Protein AF-A0A8T5LE61-F1 (afdb_monomer)

Solvent-accessible surface area (backbone atoms only — not comparable to full-atom values): 17222 Å² total; per-residue (Å²): 86,61,56,54,70,68,58,51,50,53,48,42,60,58,42,50,77,80,43,54,68,69,57,36,54,52,26,52,59,39,49,72,72,38,57,62,58,81,49,82,88,78,50,53,71,64,58,55,48,51,55,50,50,50,53,45,69,74,64,70,40,72,63,42,55,53,26,52,56,50,48,56,50,44,54,60,80,64,43,73,85,66,56,80,88,50,48,64,64,52,51,52,48,49,51,52,52,66,66,55,72,52,71,81,54,87,58,82,76,72,81,67,64,50,58,69,57,50,61,76,40,49,59,55,44,66,54,54,51,52,52,38,65,76,38,57,70,73,53,32,51,52,52,45,47,29,20,59,38,22,40,54,48,67,44,53,41,75,26,38,40,65,37,50,35,69,81,42,70,97,47,6,28,47,46,40,52,21,89,68,36,93,76,55,53,64,45,65,33,48,46,80,49,65,61,47,39,54,50,50,54,49,48,39,58,80,68,65,61,48,55,88,33,58,69,40,95,57,55,69,67,61,51,46,47,43,28,54,73,58,45,13,72,75,73,74,46,90,47,52,71,58,26,39,17,53,28,34,50,27,41,40,32,86,82,39,60,64,70,60,47,17,56,52,50,60,48,94,47,63,71,73,41,46,39,35,38,52,45,25,63,76,66,68,56,69,28,55,70,54,50,33,64,78,65,73,52,63,61,44,64,65,69,69,49,92,125

Radius of gyration: 23.28 Å; Cα contacts (8 Å, |Δi|>4): 369; chains: 1; bounding box: 55×44×63 Å

Structure (mmCIF, N/CA/C/O backbone):
data_AF-A0A8T5LE61-F1
#
_entry.id   AF-A0A8T5LE61-F1
#
loop_
_atom_site.group_PDB
_atom_site.id
_atom_site.type_symbol
_atom_site.label_atom_id
_atom_site.label_alt_id
_atom_site.label_comp_id
_atom_site.label_asym_id
_atom_site.label_entity_id
_atom_site.label_seq_id
_atom_site.pdbx_PDB_ins_code
_atom_site.Cartn_x
_atom_site.Cartn_y
_atom_site.Cartn_z
_atom_site.occupancy
_atom_site.B_iso_or_equiv
_atom_site.auth_seq_id
_atom_site.auth_comp_id
_atom_site.auth_asym_id
_atom_site.auth_atom_id
_atom_site.pdbx_PDB_model_num
ATOM 1 N N . MET A 1 1 ? 6.682 -10.534 -36.796 1.00 75.31 1 MET A N 1
ATOM 2 C CA . MET A 1 1 ? 6.705 -11.935 -36.318 1.00 75.31 1 MET A CA 1
ATOM 3 C C . MET A 1 1 ? 6.752 -11.901 -34.805 1.00 75.31 1 MET A C 1
ATOM 5 O O . MET A 1 1 ? 7.671 -11.277 -34.274 1.00 75.31 1 MET A O 1
ATOM 9 N N . PRO A 1 2 ? 5.820 -12.575 -34.118 1.00 84.25 2 PRO A N 1
ATOM 10 C CA . PRO A 1 2 ? 5.772 -12.583 -32.665 1.00 84.25 2 PRO A CA 1
ATOM 11 C C . PRO A 1 2 ? 6.981 -13.314 -32.077 1.00 84.25 2 PRO A C 1
ATOM 13 O O . PRO A 1 2 ? 7.534 -14.230 -32.688 1.00 84.25 2 PRO A O 1
ATOM 16 N N . ILE A 1 3 ? 7.358 -12.941 -30.854 1.00 86.69 3 ILE A N 1
ATOM 17 C CA . ILE A 1 3 ? 8.470 -13.579 -30.142 1.00 86.69 3 ILE A CA 1
ATOM 18 C C . ILE A 1 3 ? 8.179 -15.083 -29.936 1.00 86.69 3 ILE A C 1
ATOM 20 O O . ILE A 1 3 ? 7.131 -15.426 -29.371 1.00 86.69 3 ILE A O 1
ATOM 24 N N . PRO A 1 4 ? 9.106 -15.993 -30.300 1.00 90.06 4 PRO A N 1
ATOM 25 C CA . PRO A 1 4 ? 8.937 -17.428 -30.088 1.00 90.06 4 PRO A CA 1
ATOM 26 C C . PRO A 1 4 ? 8.672 -17.793 -28.619 1.00 90.06 4 PRO A C 1
ATOM 28 O O . PRO A 1 4 ? 9.297 -17.259 -27.697 1.00 90.06 4 PRO A O 1
ATOM 31 N N . LYS A 1 5 ? 7.776 -18.763 -28.382 1.00 90.62 5 LYS A N 1
ATOM 32 C CA . LYS A 1 5 ? 7.397 -19.207 -27.022 1.00 90.62 5 LYS A CA 1
ATOM 33 C C . LYS A 1 5 ? 8.600 -19.649 -26.183 1.00 90.62 5 LYS A C 1
ATOM 35 O O . LYS A 1 5 ? 8.666 -19.332 -24.999 1.00 90.62 5 LYS A O 1
ATOM 40 N N . GLU A 1 6 ? 9.549 -20.347 -26.794 1.00 90.56 6 GLU A N 1
ATOM 41 C CA . GLU A 1 6 ? 10.766 -20.837 -26.135 1.00 90.56 6 GLU A CA 1
ATOM 42 C C . GLU A 1 6 ? 11.642 -19.687 -25.631 1.00 90.56 6 GLU A C 1
ATOM 44 O O . GLU A 1 6 ? 12.112 -19.704 -24.493 1.00 90.56 6 GLU A O 1
ATOM 49 N N . ARG A 1 7 ? 11.780 -18.634 -26.443 1.00 88.75 7 ARG A N 1
ATOM 50 C CA . ARG A 1 7 ? 12.531 -17.425 -26.101 1.00 88.75 7 ARG A CA 1
ATOM 51 C C . ARG A 1 7 ? 11.847 -16.634 -24.985 1.00 88.75 7 ARG A C 1
ATOM 53 O O . ARG A 1 7 ? 12.523 -16.148 -24.078 1.00 88.75 7 ARG A O 1
ATOM 60 N N . LEU A 1 8 ? 10.512 -16.570 -24.985 1.00 91.75 8 LEU A N 1
ATOM 61 C CA . LEU A 1 8 ? 9.750 -16.009 -23.864 1.00 91.75 8 LEU A CA 1
ATOM 62 C C . LEU A 1 8 ? 9.961 -16.810 -22.569 1.00 91.75 8 LEU A C 1
ATOM 64 O O . LEU A 1 8 ? 10.121 -16.207 -21.508 1.00 91.75 8 LEU A O 1
ATOM 68 N N . GLU A 1 9 ? 10.008 -18.142 -22.622 1.00 92.69 9 GLU A N 1
ATOM 69 C CA . GLU A 1 9 ? 10.262 -18.955 -21.424 1.00 92.69 9 GLU A CA 1
ATOM 70 C C . GLU A 1 9 ? 11.709 -18.813 -20.925 1.00 92.69 9 GLU A C 1
ATOM 72 O O . GLU A 1 9 ? 11.946 -18.700 -19.719 1.00 92.69 9 GLU A O 1
ATOM 77 N N . ALA A 1 10 ? 12.685 -18.730 -21.831 1.00 91.25 10 ALA A N 1
ATOM 78 C CA . ALA A 1 10 ? 14.069 -18.420 -21.479 1.00 91.25 10 ALA A CA 1
ATOM 79 C C . ALA A 1 10 ? 14.183 -17.036 -20.813 1.00 91.25 10 ALA A C 1
ATOM 81 O O . ALA A 1 10 ? 14.802 -16.904 -19.751 1.00 91.25 10 ALA A O 1
ATOM 82 N N . PHE A 1 11 ? 13.500 -16.023 -21.359 1.00 91.75 11 PHE A N 1
ATOM 83 C CA . PHE A 1 11 ? 13.413 -14.699 -20.743 1.00 91.75 11 PHE A CA 1
ATOM 84 C C . PHE A 1 11 ? 12.754 -14.753 -19.364 1.00 91.75 11 PHE A C 1
ATOM 86 O O . PHE A 1 11 ? 13.250 -14.131 -18.421 1.00 91.75 11 PHE A O 1
ATOM 93 N N . ARG A 1 12 ? 11.675 -15.533 -19.210 1.00 93.81 12 ARG A N 1
ATOM 94 C CA . ARG A 1 12 ? 11.007 -15.745 -17.921 1.00 93.81 12 ARG A CA 1
ATOM 95 C C . ARG A 1 12 ? 11.979 -16.317 -16.886 1.00 93.81 12 ARG A C 1
ATOM 97 O O . ARG A 1 12 ? 12.086 -15.773 -15.788 1.00 93.81 12 ARG A O 1
ATOM 104 N N . LYS A 1 13 ? 12.742 -17.357 -17.227 1.00 92.75 13 LYS A N 1
ATOM 105 C CA . LYS A 1 13 ? 13.764 -17.924 -16.328 1.00 92.75 13 LYS A CA 1
ATOM 106 C C . LYS A 1 13 ? 14.844 -16.901 -15.970 1.00 92.75 13 LYS A C 1
ATOM 108 O O . LYS A 1 13 ? 15.232 -16.802 -14.807 1.00 92.75 13 LYS A O 1
ATOM 113 N N . TRP A 1 14 ? 15.300 -16.106 -16.937 1.00 93.00 14 TRP A N 1
ATOM 114 C CA . TRP A 1 14 ? 16.307 -15.067 -16.707 1.00 93.00 14 TRP A CA 1
ATOM 115 C C . TRP A 1 14 ? 15.804 -13.940 -15.792 1.00 93.00 14 TRP A C 1
ATOM 117 O O . TRP A 1 14 ? 16.496 -13.545 -14.851 1.00 93.00 14 TRP A O 1
ATOM 127 N N . ILE A 1 15 ? 14.583 -13.439 -16.005 1.00 91.56 15 ILE A N 1
ATOM 128 C CA . ILE A 1 15 ? 14.046 -12.332 -15.204 1.00 91.56 15 ILE A CA 1
ATOM 129 C C . ILE A 1 15 ? 13.761 -12.769 -13.760 1.00 91.56 15 ILE A C 1
ATOM 131 O O . ILE A 1 15 ? 13.937 -11.967 -12.841 1.00 91.56 15 ILE A O 1
ATOM 135 N N . LEU A 1 16 ? 13.401 -14.040 -13.541 1.00 90.75 16 LEU A N 1
ATOM 136 C CA . LEU A 1 16 ? 13.177 -14.614 -12.209 1.00 90.75 16 LEU A CA 1
ATOM 137 C C . LEU A 1 16 ? 14.435 -14.645 -11.334 1.00 90.75 16 LEU A C 1
ATOM 139 O O . LEU A 1 16 ? 14.316 -14.620 -10.111 1.00 90.75 16 LEU A O 1
ATOM 143 N N . LYS A 1 17 ? 15.636 -14.591 -11.928 1.00 87.44 17 LYS A N 1
ATOM 144 C CA . LYS A 1 17 ? 16.890 -14.417 -11.172 1.00 87.44 17 LYS A CA 1
ATOM 145 C C . LYS A 1 17 ? 16.954 -13.067 -10.443 1.00 87.44 17 LYS A C 1
ATOM 147 O O . LYS A 1 17 ? 17.639 -12.936 -9.436 1.00 87.44 17 LYS A O 1
ATOM 152 N N . HIS A 1 18 ? 16.234 -12.056 -10.937 1.00 82.62 18 HIS A N 1
ATOM 153 C CA . HIS A 1 18 ? 16.375 -10.658 -10.502 1.00 82.62 18 HIS A CA 1
ATOM 154 C C . HIS A 1 18 ? 15.065 -10.003 -10.038 1.00 82.62 18 HIS A C 1
ATOM 156 O O . HIS A 1 18 ? 15.065 -8.877 -9.515 1.00 82.62 18 HIS A O 1
ATOM 162 N N . ARG A 1 19 ? 13.922 -10.643 -10.298 1.00 85.44 19 ARG A N 1
ATOM 163 C CA . ARG A 1 19 ? 12.574 -10.105 -10.080 1.00 85.44 19 ARG A CA 1
ATOM 164 C C . ARG A 1 19 ? 11.623 -11.208 -9.621 1.00 85.44 19 ARG A C 1
ATOM 166 O O . ARG A 1 19 ? 11.876 -12.388 -9.802 1.00 85.44 19 ARG A O 1
ATOM 173 N N . ARG A 1 20 ? 10.502 -10.797 -9.026 1.00 83.88 20 ARG A N 1
ATOM 174 C CA . ARG A 1 20 ? 9.456 -11.713 -8.548 1.00 83.88 20 ARG A CA 1
ATOM 175 C C . ARG A 1 20 ? 8.625 -12.252 -9.715 1.00 83.88 20 ARG A C 1
ATOM 177 O O . ARG A 1 20 ? 8.468 -11.564 -10.726 1.00 83.88 20 ARG A O 1
ATOM 184 N N . GLU A 1 21 ? 7.992 -13.406 -9.505 1.00 87.75 21 GLU A N 1
ATOM 185 C CA . GLU A 1 21 ? 7.094 -14.067 -10.468 1.00 87.75 21 GLU A CA 1
ATOM 186 C C . GLU A 1 21 ? 6.050 -13.121 -11.066 1.00 87.75 21 GLU A C 1
ATOM 188 O O . GLU A 1 21 ? 5.838 -13.092 -12.274 1.00 87.75 21 GLU A O 1
ATOM 193 N N . ARG A 1 22 ? 5.453 -12.258 -10.237 1.00 83.62 22 ARG A N 1
ATOM 194 C CA . ARG A 1 22 ? 4.465 -11.275 -10.695 1.00 83.62 22 ARG A CA 1
ATOM 195 C C . ARG A 1 22 ? 5.018 -10.332 -11.768 1.00 83.62 22 ARG A C 1
ATOM 197 O O . ARG A 1 22 ? 4.334 -10.053 -12.748 1.00 83.62 22 ARG A O 1
ATOM 204 N N . THR A 1 23 ? 6.243 -9.840 -11.589 1.00 86.00 23 THR A N 1
ATOM 205 C CA . THR A 1 23 ? 6.900 -8.956 -12.561 1.00 86.00 23 THR A CA 1
ATOM 206 C C . THR A 1 23 ? 7.247 -9.719 -13.832 1.00 86.00 23 THR A C 1
ATOM 208 O O . THR A 1 23 ? 7.014 -9.202 -14.920 1.00 86.00 23 THR A O 1
ATOM 211 N N . ALA A 1 24 ? 7.742 -10.953 -13.699 1.00 91.12 24 ALA A N 1
ATOM 212 C CA . ALA A 1 24 ? 8.026 -11.820 -14.837 1.00 91.12 24 ALA A CA 1
ATOM 213 C C . ALA A 1 24 ? 6.765 -12.040 -15.687 1.00 91.12 24 ALA A C 1
ATOM 215 O O . ALA A 1 24 ? 6.762 -11.748 -16.879 1.00 91.12 24 ALA A O 1
ATOM 216 N N . LYS A 1 25 ? 5.656 -12.444 -15.054 1.00 91.44 25 LYS A N 1
ATOM 217 C CA . LYS A 1 25 ? 4.360 -12.652 -15.713 1.00 91.44 25 LYS A CA 1
ATOM 218 C C . LYS A 1 25 ? 3.841 -11.385 -16.393 1.00 91.44 25 LYS A C 1
ATOM 220 O O . LYS A 1 25 ? 3.364 -11.459 -17.526 1.00 91.44 25 LYS A O 1
ATOM 225 N N . ALA A 1 26 ? 3.948 -10.231 -15.731 1.00 88.88 26 ALA A N 1
ATOM 226 C CA . ALA A 1 26 ? 3.560 -8.951 -16.316 1.00 88.88 26 ALA A CA 1
ATOM 227 C C . ALA A 1 26 ? 4.382 -8.647 -17.576 1.00 88.88 26 ALA A C 1
ATOM 229 O O . ALA A 1 26 ? 3.800 -8.334 -18.608 1.00 88.88 26 ALA A O 1
ATOM 230 N N . TYR A 1 27 ? 5.708 -8.813 -17.530 1.00 92.00 27 TYR A N 1
ATOM 231 C CA . TYR A 1 27 ? 6.563 -8.577 -18.694 1.00 92.00 27 TYR A CA 1
ATOM 232 C C . TYR A 1 27 ? 6.275 -9.539 -19.840 1.00 92.00 27 TYR A C 1
ATOM 234 O O . TYR A 1 27 ? 6.134 -9.088 -20.967 1.00 92.00 27 TYR A O 1
ATOM 242 N N . ILE A 1 28 ? 6.108 -10.833 -19.566 1.00 93.12 28 ILE A N 1
ATOM 243 C CA . ILE A 1 28 ? 5.745 -11.819 -20.593 1.00 93.12 28 ILE A CA 1
ATOM 244 C C . ILE A 1 28 ? 4.405 -11.469 -21.243 1.00 93.12 28 ILE A C 1
ATOM 246 O O . ILE A 1 28 ? 4.262 -11.581 -22.454 1.00 93.12 28 ILE A O 1
ATOM 250 N N . THR A 1 29 ? 3.428 -11.016 -20.456 1.00 91.50 29 THR A N 1
ATOM 251 C CA . THR A 1 29 ? 2.119 -10.602 -20.985 1.00 91.50 29 THR A CA 1
ATOM 252 C C . THR A 1 29 ? 2.249 -9.414 -21.933 1.00 91.50 29 THR A C 1
ATOM 254 O O . THR A 1 29 ? 1.609 -9.409 -22.976 1.00 91.50 29 THR A O 1
ATOM 257 N N . GLN A 1 30 ? 3.096 -8.437 -21.596 1.00 89.00 30 GLN A N 1
ATOM 258 C CA . GLN A 1 30 ? 3.366 -7.296 -22.471 1.00 89.00 30 GLN A CA 1
ATOM 259 C C . GLN A 1 30 ? 4.118 -7.728 -23.736 1.00 89.00 30 GLN A C 1
ATOM 261 O O . GLN A 1 30 ? 3.685 -7.421 -24.836 1.00 89.00 30 GLN A O 1
ATOM 266 N N . LEU A 1 31 ? 5.176 -8.529 -23.602 1.00 88.25 31 LEU A N 1
ATOM 267 C CA . LEU A 1 31 ? 5.975 -8.999 -24.741 1.00 88.25 31 LEU A CA 1
ATOM 268 C C . LEU A 1 31 ? 5.192 -9.889 -25.711 1.00 88.25 31 LEU A C 1
ATOM 270 O O . LEU A 1 31 ? 5.507 -9.913 -26.889 1.00 88.25 31 LEU A O 1
ATOM 274 N N . LYS A 1 32 ? 4.145 -10.589 -25.263 1.00 89.25 32 LYS A N 1
ATOM 275 C CA . LYS A 1 32 ? 3.250 -11.334 -26.167 1.00 89.25 32 LYS A CA 1
ATOM 276 C C . LYS A 1 32 ? 2.467 -10.443 -27.132 1.00 89.25 32 LYS A C 1
ATOM 278 O O . LYS A 1 32 ? 2.004 -10.944 -28.146 1.00 89.25 32 LYS A O 1
ATOM 283 N N . LYS A 1 33 ? 2.298 -9.162 -26.803 1.00 84.56 33 LYS A N 1
ATOM 284 C CA . LYS A 1 33 ? 1.701 -8.162 -27.694 1.00 84.56 33 LYS A CA 1
ATOM 285 C C . LYS A 1 33 ? 2.730 -7.542 -28.647 1.00 84.56 33 LYS A C 1
ATOM 287 O O . LYS A 1 33 ? 2.360 -6.786 -29.530 1.00 84.56 33 LYS A O 1
ATOM 292 N N . PHE A 1 34 ? 4.017 -7.818 -28.433 1.00 79.75 34 PHE A N 1
ATOM 293 C CA . PHE A 1 34 ? 5.109 -7.300 -29.242 1.00 79.75 34 PHE A CA 1
ATOM 294 C C . PHE A 1 34 ? 5.247 -8.178 -30.494 1.00 79.75 34 PHE A C 1
ATOM 296 O O . PHE A 1 34 ? 5.719 -9.314 -30.411 1.00 79.75 34 PHE A O 1
ATOM 303 N N . ASP A 1 35 ? 4.814 -7.671 -31.650 1.00 72.38 35 ASP A N 1
ATOM 304 C CA . ASP A 1 35 ? 4.777 -8.430 -32.914 1.00 72.38 35 ASP A CA 1
ATOM 305 C C . ASP A 1 35 ? 6.113 -8.413 -33.686 1.00 72.38 35 ASP A C 1
ATOM 307 O O . ASP A 1 35 ? 6.186 -8.594 -34.905 1.00 72.38 35 ASP A O 1
ATOM 311 N N . PHE A 1 36 ? 7.214 -8.186 -32.976 1.00 71.50 36 PHE A N 1
ATOM 312 C CA . PHE A 1 36 ? 8.530 -8.105 -33.588 1.00 71.50 36 PHE A CA 1
ATOM 313 C C . PHE A 1 36 ? 9.579 -8.859 -32.772 1.00 71.50 36 PHE A C 1
ATOM 315 O O . PHE A 1 36 ? 9.952 -8.461 -31.670 1.00 71.50 36 PHE A O 1
ATOM 322 N N . ASP A 1 37 ? 10.082 -9.964 -33.313 1.00 73.31 37 ASP A N 1
ATOM 323 C CA . ASP A 1 37 ? 11.211 -10.680 -32.738 1.00 73.31 37 ASP A CA 1
ATOM 324 C C . ASP A 1 37 ? 12.533 -10.038 -33.181 1.00 73.31 37 ASP A C 1
ATOM 326 O O . ASP A 1 37 ? 12.896 -10.045 -34.355 1.00 73.31 37 ASP A O 1
ATOM 330 N N . ILE A 1 38 ? 13.254 -9.453 -32.224 1.00 72.31 38 ILE A N 1
ATOM 331 C CA . ILE A 1 38 ? 14.489 -8.711 -32.485 1.00 72.31 38 ILE A CA 1
ATOM 332 C C . ILE A 1 38 ? 15.663 -9.689 -32.588 1.00 72.31 38 ILE A C 1
ATOM 334 O O . ILE A 1 38 ? 16.065 -10.283 -31.587 1.00 72.31 38 ILE A O 1
ATOM 338 N N . SER A 1 39 ? 16.298 -9.772 -33.760 1.00 75.25 39 SER A N 1
ATOM 339 C CA . SER A 1 39 ? 17.657 -10.319 -33.866 1.00 75.25 39 SER A CA 1
ATOM 340 C C . SER A 1 39 ? 18.668 -9.201 -33.620 1.00 75.25 39 SER A C 1
ATOM 342 O O . SER A 1 39 ? 18.869 -8.345 -34.482 1.00 75.25 39 SER A O 1
ATOM 344 N N . LEU A 1 40 ? 19.319 -9.181 -32.453 1.00 66.50 40 LEU A N 1
ATOM 345 C CA . LEU A 1 40 ? 20.293 -8.126 -32.127 1.00 66.50 40 LEU A CA 1
ATOM 346 C C . LEU A 1 40 ? 21.489 -8.094 -33.092 1.00 66.50 40 LEU A C 1
ATOM 348 O O . LEU A 1 40 ? 22.031 -7.016 -33.346 1.00 66.50 40 LEU A O 1
ATOM 352 N N . LEU A 1 41 ? 21.872 -9.250 -33.641 1.00 66.75 41 LEU A N 1
ATOM 353 C CA . LEU A 1 41 ? 22.962 -9.376 -34.609 1.00 66.75 41 LEU A CA 1
ATOM 354 C C . LEU A 1 41 ? 22.577 -8.789 -35.968 1.00 66.75 41 LEU A C 1
ATOM 356 O O . LEU A 1 41 ? 23.312 -7.969 -36.511 1.00 66.75 41 LEU A O 1
ATOM 360 N N . ASN A 1 42 ? 21.400 -9.151 -36.478 1.00 76.38 42 ASN A N 1
ATOM 361 C CA . ASN A 1 42 ? 21.066 -8.916 -37.883 1.00 76.38 42 ASN A CA 1
ATOM 362 C C . ASN A 1 42 ? 20.166 -7.697 -38.107 1.00 76.38 42 ASN A C 1
ATOM 364 O O . ASN A 1 42 ? 20.147 -7.150 -39.202 1.00 76.38 42 ASN A O 1
ATOM 368 N N . THR A 1 43 ? 19.436 -7.245 -37.085 1.00 78.25 43 THR A N 1
ATOM 369 C CA . THR A 1 43 ? 18.468 -6.145 -37.231 1.00 78.25 43 THR A CA 1
ATOM 370 C C . THR A 1 43 ? 19.174 -4.801 -37.060 1.00 78.25 43 THR A C 1
ATOM 372 O O . THR A 1 43 ? 19.761 -4.583 -35.995 1.00 78.25 43 THR A O 1
ATOM 375 N N . PRO A 1 44 ? 19.141 -3.873 -38.030 1.00 82.00 44 PRO A N 1
ATOM 376 C CA . PRO A 1 44 ? 19.700 -2.534 -37.875 1.00 82.00 44 PRO A CA 1
ATOM 377 C C . PRO A 1 44 ? 19.189 -1.816 -36.620 1.00 82.00 44 PRO A C 1
ATOM 379 O O . PRO A 1 44 ? 18.025 -1.921 -36.242 1.00 82.00 44 PRO A O 1
ATOM 382 N N . THR A 1 45 ? 20.057 -1.038 -35.972 1.00 78.81 45 THR A N 1
ATOM 383 C CA . THR A 1 45 ? 19.729 -0.295 -34.740 1.00 78.81 45 THR A CA 1
ATOM 384 C C . THR A 1 45 ? 18.489 0.581 -34.895 1.00 78.81 45 THR A C 1
ATOM 386 O O . THR A 1 45 ? 17.669 0.655 -33.983 1.00 78.81 45 THR A O 1
ATOM 389 N N . LYS A 1 46 ? 18.355 1.221 -36.062 1.00 81.19 46 LYS A N 1
ATOM 390 C CA . LYS A 1 46 ? 17.217 2.069 -36.408 1.00 81.19 46 LYS A CA 1
ATOM 391 C C . LYS A 1 46 ? 15.911 1.272 -36.427 1.00 81.19 46 LYS A C 1
ATOM 393 O O . LYS A 1 46 ? 14.967 1.683 -35.776 1.00 81.19 46 LYS A O 1
ATOM 398 N N . GLU A 1 47 ? 15.887 0.100 -37.054 1.00 80.56 47 GLU A N 1
ATOM 399 C CA . GLU A 1 47 ? 14.693 -0.757 -37.114 1.00 80.56 47 GLU A CA 1
ATOM 400 C C . GLU A 1 47 ? 14.281 -1.296 -35.739 1.00 80.56 47 GLU A C 1
ATOM 402 O O . GLU A 1 47 ? 13.090 -1.358 -35.424 1.00 80.56 47 GLU A O 1
ATOM 407 N N . ILE A 1 48 ? 15.258 -1.633 -34.886 1.00 77.38 48 ILE A N 1
ATOM 408 C CA . ILE A 1 48 ? 14.994 -2.009 -33.490 1.00 77.38 48 ILE A CA 1
ATOM 409 C C . ILE A 1 48 ? 14.310 -0.850 -32.764 1.00 77.38 48 ILE A C 1
ATOM 411 O O . ILE A 1 48 ? 13.298 -1.054 -32.095 1.00 77.38 48 ILE A O 1
ATOM 415 N N . LEU A 1 49 ? 14.862 0.361 -32.887 1.00 77.31 49 LEU A N 1
ATOM 416 C CA . LEU A 1 49 ? 14.298 1.554 -32.266 1.00 77.31 49 LEU A CA 1
ATOM 417 C C . LEU A 1 49 ? 12.906 1.855 -32.824 1.00 77.31 49 LEU A C 1
ATOM 419 O O . LEU A 1 49 ? 11.982 2.014 -32.038 1.00 77.31 49 LEU A O 1
ATOM 423 N N . ASP A 1 50 ? 12.726 1.869 -34.140 1.00 78.06 50 ASP A N 1
ATOM 424 C CA . ASP A 1 50 ? 11.454 2.177 -34.795 1.00 78.06 50 ASP A CA 1
ATOM 425 C C . ASP A 1 50 ? 10.351 1.198 -34.372 1.00 78.06 50 ASP A C 1
ATOM 427 O O . ASP A 1 50 ? 9.274 1.634 -33.969 1.00 78.06 50 ASP A O 1
ATOM 431 N N . SER A 1 51 ? 10.640 -0.107 -34.337 1.00 75.62 51 SER A N 1
ATOM 432 C CA . SER A 1 51 ? 9.676 -1.142 -33.921 1.00 75.62 51 SER A CA 1
ATOM 433 C C . SER A 1 51 ? 9.274 -1.002 -32.452 1.00 75.62 51 SER A C 1
ATOM 435 O O . SER A 1 51 ? 8.095 -1.063 -32.087 1.00 75.62 51 SER A O 1
ATOM 437 N N . VAL A 1 52 ? 10.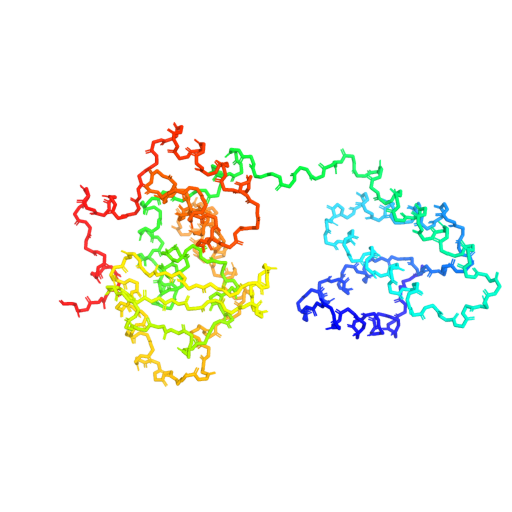266 -0.771 -31.590 1.00 73.44 52 VAL A N 1
ATOM 438 C CA . VAL A 1 52 ? 10.045 -0.489 -30.173 1.00 73.44 52 VAL A CA 1
ATOM 439 C C . VAL A 1 52 ? 9.189 0.764 -30.009 1.00 73.44 52 VAL A C 1
ATOM 441 O O . VAL A 1 52 ? 8.200 0.740 -29.285 1.00 73.44 52 VAL A O 1
ATOM 444 N N . ASN A 1 53 ? 9.566 1.855 -30.669 1.00 74.69 53 ASN A N 1
ATOM 445 C CA . ASN A 1 53 ? 8.923 3.154 -30.530 1.00 74.69 53 ASN A CA 1
ATOM 446 C C . ASN A 1 53 ? 7.491 3.129 -31.057 1.00 74.69 53 ASN A C 1
ATOM 448 O O . ASN A 1 53 ? 6.607 3.703 -30.427 1.00 74.69 53 ASN A O 1
ATOM 452 N N . HIS A 1 54 ? 7.252 2.439 -32.171 1.00 75.75 54 HIS A N 1
ATOM 453 C CA . HIS A 1 54 ? 5.919 2.210 -32.710 1.00 75.75 54 HIS A CA 1
ATOM 454 C C . HIS A 1 54 ? 5.033 1.486 -31.689 1.00 75.75 54 HIS A C 1
ATOM 456 O O . HIS A 1 54 ? 4.008 2.027 -31.282 1.00 75.75 54 HIS A O 1
ATOM 462 N N . THR A 1 55 ? 5.500 0.357 -31.149 1.00 70.06 55 THR A N 1
ATOM 463 C CA . THR A 1 55 ? 4.746 -0.399 -30.134 1.00 70.06 55 THR A CA 1
ATOM 464 C C . THR A 1 55 ? 4.479 0.430 -28.870 1.00 70.06 55 THR A C 1
ATOM 466 O O . THR A 1 55 ? 3.421 0.333 -28.252 1.00 70.06 55 THR A O 1
ATOM 469 N N . LEU A 1 56 ? 5.438 1.265 -28.458 1.00 69.50 56 LEU A N 1
ATOM 470 C CA . LEU A 1 56 ? 5.278 2.144 -27.297 1.00 69.50 56 LEU A CA 1
ATOM 471 C C . LEU A 1 56 ? 4.247 3.248 -27.523 1.00 69.50 56 LEU A C 1
ATOM 473 O O . LEU A 1 56 ? 3.508 3.561 -26.590 1.00 69.50 56 LEU A O 1
ATOM 477 N N . LYS A 1 57 ? 4.198 3.822 -28.731 1.00 70.81 57 LYS A N 1
ATOM 478 C CA . LYS A 1 57 ? 3.201 4.829 -29.111 1.00 70.81 57 LYS A CA 1
ATOM 479 C C . LYS A 1 57 ? 1.791 4.247 -29.129 1.00 70.81 57 LYS A C 1
ATOM 481 O O . LYS A 1 57 ? 0.867 4.921 -28.693 1.00 70.81 57 LYS A O 1
ATOM 486 N N . GLU A 1 58 ? 1.635 3.009 -29.591 1.00 69.19 58 GLU A N 1
ATOM 487 C CA . GLU A 1 58 ? 0.321 2.365 -29.691 1.00 69.19 58 GLU A CA 1
ATOM 488 C C . GLU A 1 58 ? -0.215 1.875 -28.340 1.00 69.19 58 GLU A C 1
ATOM 490 O O . GLU A 1 58 ? -1.392 2.049 -28.038 1.00 69.19 58 GLU A O 1
ATOM 495 N N . GLU A 1 59 ? 0.634 1.285 -27.495 1.00 67.94 59 GLU A N 1
ATOM 496 C CA . GLU A 1 59 ? 0.187 0.678 -26.232 1.00 67.94 59 GLU A CA 1
ATOM 497 C C . GLU A 1 59 ? 0.263 1.629 -25.025 1.00 67.94 59 GLU A C 1
ATOM 499 O O . GLU A 1 59 ? -0.323 1.338 -23.979 1.00 67.94 59 GLU A O 1
ATOM 504 N N . GLY A 1 60 ? 1.027 2.727 -25.110 1.00 62.19 60 GLY A N 1
ATOM 505 C CA . GLY A 1 60 ? 1.125 3.764 -24.068 1.00 62.19 60 GLY A CA 1
ATOM 506 C C . GLY A 1 60 ? 1.553 3.269 -22.675 1.00 62.19 60 GLY A C 1
ATOM 507 O O . GLY A 1 60 ? 1.414 3.976 -21.677 1.00 62.19 60 GLY A O 1
ATOM 508 N N . SER A 1 61 ? 2.044 2.029 -22.554 1.00 69.00 61 SER A N 1
ATOM 509 C CA . SER A 1 61 ? 2.215 1.376 -21.257 1.00 69.00 61 SER A CA 1
ATOM 510 C C . SER A 1 61 ? 3.659 1.407 -20.767 1.00 69.00 61 SER A C 1
ATOM 512 O O . SER A 1 61 ? 4.556 0.752 -21.299 1.00 69.00 61 SER A O 1
ATOM 514 N N . ASN A 1 62 ? 3.870 2.051 -19.620 1.00 69.31 62 ASN A N 1
ATOM 515 C CA . ASN A 1 62 ? 5.116 1.976 -18.851 1.00 69.31 62 ASN A CA 1
ATOM 516 C C . ASN A 1 62 ? 5.565 0.531 -18.544 1.00 69.31 62 ASN A C 1
ATOM 518 O O . ASN A 1 62 ? 6.763 0.255 -18.394 1.00 69.31 62 ASN A O 1
ATOM 522 N N . ALA A 1 63 ? 4.607 -0.396 -18.430 1.00 75.75 63 ALA A N 1
ATOM 523 C CA . ALA A 1 63 ? 4.893 -1.810 -18.227 1.00 75.75 63 ALA A CA 1
ATOM 524 C C . ALA A 1 63 ? 5.478 -2.449 -19.495 1.00 75.75 63 ALA A C 1
ATOM 526 O O . ALA A 1 63 ? 6.452 -3.193 -19.377 1.00 75.75 63 ALA A O 1
ATOM 527 N N . MET A 1 64 ? 4.944 -2.117 -20.678 1.00 81.38 64 MET A N 1
ATOM 528 C CA . MET A 1 64 ? 5.489 -2.540 -21.974 1.00 81.38 64 MET A CA 1
ATOM 529 C C . MET A 1 64 ? 6.922 -2.038 -22.146 1.00 81.38 64 MET A C 1
ATOM 531 O O . MET A 1 64 ? 7.827 -2.839 -22.359 1.00 81.38 64 MET A O 1
ATOM 535 N N . LEU A 1 65 ? 7.166 -0.744 -21.915 1.00 75.94 65 LEU A N 1
ATOM 536 C CA . LEU A 1 65 ? 8.513 -0.166 -21.971 1.00 75.94 65 LEU A CA 1
ATOM 537 C C . LEU A 1 65 ? 9.507 -0.903 -21.074 1.00 75.94 65 LEU A C 1
ATOM 539 O O . LEU A 1 65 ? 10.627 -1.217 -21.477 1.00 75.94 65 LEU A O 1
ATOM 543 N N . SER A 1 66 ? 9.093 -1.195 -19.844 1.00 81.25 66 SER A N 1
ATOM 544 C CA . SER A 1 66 ? 9.933 -1.909 -18.883 1.00 81.25 66 SER A CA 1
ATOM 545 C C . SER A 1 66 ? 10.202 -3.353 -19.317 1.00 81.25 66 SER A C 1
ATOM 547 O O . SER A 1 66 ? 11.318 -3.845 -19.131 1.00 81.25 66 SER A O 1
ATOM 549 N N . ALA A 1 67 ? 9.202 -4.016 -19.902 1.00 86.31 67 ALA A N 1
ATOM 550 C CA . ALA A 1 67 ? 9.307 -5.374 -20.416 1.00 86.31 67 ALA A CA 1
ATOM 551 C C . ALA A 1 67 ? 10.266 -5.440 -21.611 1.00 86.31 67 ALA A C 1
ATOM 553 O O . ALA A 1 67 ? 11.226 -6.205 -21.563 1.00 86.31 67 ALA A O 1
ATOM 554 N N . VAL A 1 68 ? 10.079 -4.573 -22.610 1.00 81.88 68 VAL A N 1
ATOM 555 C CA . VAL A 1 68 ? 10.927 -4.471 -23.808 1.00 81.88 68 VAL A CA 1
ATOM 556 C C . VAL A 1 68 ? 12.372 -4.144 -23.434 1.00 81.88 68 VAL A C 1
ATOM 558 O O . VAL A 1 68 ? 13.288 -4.842 -23.861 1.00 81.88 68 VAL A O 1
ATOM 561 N N . LYS A 1 69 ? 12.609 -3.161 -22.554 1.00 79.12 69 LYS A N 1
ATOM 562 C CA . LYS A 1 69 ? 13.966 -2.840 -22.069 1.00 79.12 69 LYS A CA 1
ATOM 563 C C . LYS A 1 69 ? 14.656 -4.050 -21.450 1.00 79.12 69 LYS A C 1
ATOM 565 O O . LYS A 1 69 ? 15.839 -4.285 -21.685 1.00 79.12 69 LYS A O 1
ATOM 570 N N . LYS A 1 70 ? 13.933 -4.810 -20.626 1.00 85.25 70 LYS A N 1
ATOM 571 C CA . LYS A 1 70 ? 14.481 -6.002 -19.971 1.00 85.25 70 LYS A CA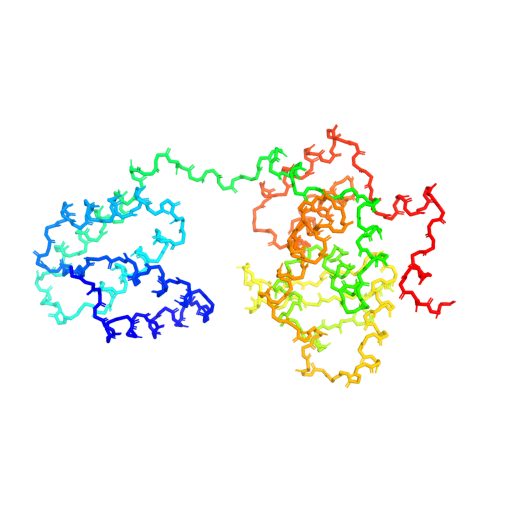 1
ATOM 572 C C . LYS A 1 70 ? 14.678 -7.152 -20.943 1.00 85.25 70 LYS A C 1
ATOM 574 O O . LYS A 1 70 ? 15.660 -7.867 -20.794 1.00 85.25 70 LYS A O 1
ATOM 579 N N . TYR A 1 71 ? 13.806 -7.283 -21.931 1.00 85.62 71 TYR A N 1
ATOM 580 C CA . TYR A 1 71 ? 13.933 -8.266 -22.991 1.00 85.62 71 TYR A CA 1
ATOM 581 C C . TYR A 1 71 ? 15.156 -7.998 -23.872 1.00 85.62 71 TYR A C 1
ATOM 583 O O . TYR A 1 71 ? 15.956 -8.898 -24.071 1.00 85.62 71 TYR A O 1
ATOM 591 N N . VAL A 1 72 ? 15.396 -6.749 -24.281 1.00 78.56 72 VAL A N 1
ATOM 592 C CA . VAL A 1 72 ? 16.616 -6.373 -25.020 1.00 78.56 72 VAL A CA 1
ATOM 593 C C . VAL A 1 72 ? 17.885 -6.653 -24.207 1.00 78.56 72 VAL A C 1
ATOM 595 O O . VAL A 1 72 ? 18.859 -7.163 -24.750 1.00 78.56 72 VAL A O 1
ATOM 598 N N . ILE A 1 73 ? 17.877 -6.378 -22.895 1.00 79.44 73 ILE A N 1
ATOM 599 C CA . ILE A 1 73 ? 18.999 -6.746 -22.009 1.00 79.44 73 ILE A CA 1
ATOM 600 C C . ILE A 1 73 ? 19.181 -8.266 -21.957 1.00 79.44 73 ILE A C 1
ATOM 602 O O . ILE A 1 73 ? 20.305 -8.743 -22.032 1.00 79.44 73 ILE A O 1
ATOM 606 N N . PHE A 1 74 ? 18.092 -9.024 -21.847 1.00 85.44 74 PHE A N 1
ATOM 607 C CA . PHE A 1 74 ? 18.136 -10.482 -21.863 1.00 85.44 74 PHE A CA 1
ATOM 608 C C . PHE A 1 74 ? 18.721 -11.025 -23.165 1.00 85.44 74 PHE A C 1
ATOM 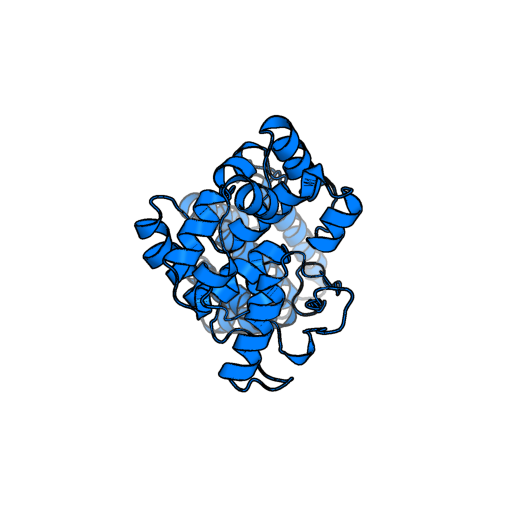610 O O . PHE A 1 74 ? 19.612 -11.859 -23.103 1.00 85.44 74 PHE A O 1
ATOM 617 N N . LEU A 1 75 ? 18.270 -10.533 -24.322 1.00 78.88 75 LEU A N 1
ATOM 618 C CA . LEU A 1 75 ? 18.796 -10.948 -25.624 1.00 78.88 75 LEU A CA 1
ATOM 619 C C . LEU A 1 75 ? 20.293 -10.662 -25.746 1.00 78.88 75 LEU A C 1
ATOM 621 O O . LEU A 1 75 ? 21.001 -11.398 -26.417 1.00 78.88 75 LEU A O 1
ATOM 625 N N . TYR A 1 76 ? 20.775 -9.614 -25.078 1.00 71.56 76 TYR A N 1
ATOM 626 C CA . TYR A 1 76 ? 22.196 -9.306 -25.002 1.00 71.56 76 TYR A CA 1
ATOM 627 C C . TYR A 1 76 ? 22.943 -10.273 -24.066 1.00 71.56 76 TYR A C 1
ATOM 629 O O . TYR A 1 76 ? 23.941 -10.869 -24.451 1.00 71.56 76 TYR A O 1
ATOM 637 N N . GLU A 1 77 ? 22.457 -10.465 -22.837 1.00 74.50 77 GLU A N 1
ATOM 638 C CA . GLU A 1 77 ? 23.109 -11.316 -21.827 1.00 74.50 77 GLU A CA 1
ATOM 639 C C . GLU A 1 77 ? 23.015 -12.816 -22.125 1.00 74.50 77 GLU A C 1
ATOM 641 O O . GLU A 1 77 ? 23.776 -13.615 -21.581 1.00 74.50 77 GLU A O 1
ATOM 646 N N . GLN A 1 78 ? 22.031 -13.218 -22.920 1.00 72.56 78 GLN A N 1
ATOM 647 C CA . GLN A 1 78 ? 21.826 -14.587 -23.384 1.00 72.56 78 GLN A CA 1
ATOM 648 C C . GLN A 1 78 ? 22.168 -14.737 -24.866 1.00 72.56 78 GLN A C 1
ATOM 650 O O . GLN A 1 78 ? 21.894 -15.793 -25.426 1.00 72.56 78 GLN A O 1
ATOM 655 N N . GLY A 1 79 ? 22.739 -13.692 -25.479 1.00 56.47 79 GLY A N 1
ATOM 656 C CA . GLY A 1 79 ? 23.058 -13.613 -26.896 1.00 56.47 79 GLY A CA 1
ATOM 657 C C . GLY A 1 79 ? 23.885 -14.798 -27.371 1.00 56.47 79 GLY A C 1
ATOM 658 O O . GLY A 1 79 ? 25.100 -14.842 -27.195 1.00 56.47 79 GLY A O 1
ATOM 659 N N . GLU A 1 80 ? 23.150 -15.748 -27.944 1.00 57.03 80 GLU A N 1
ATOM 660 C CA . GLU A 1 80 ? 23.487 -16.753 -28.946 1.00 57.03 80 GLU A CA 1
ATOM 661 C C . GLU A 1 80 ? 24.900 -16.587 -29.519 1.00 57.03 80 GLU A C 1
ATOM 663 O O . GLU A 1 80 ? 25.101 -15.755 -30.396 1.00 57.03 80 GLU A O 1
ATOM 668 N N . ASN A 1 81 ? 25.869 -17.370 -29.021 1.00 51.09 81 ASN A N 1
ATOM 669 C CA . ASN A 1 81 ? 27.197 -17.567 -29.624 1.00 51.09 81 ASN A CA 1
ATOM 670 C C . ASN A 1 81 ? 27.798 -16.315 -30.288 1.00 51.09 81 ASN A C 1
ATOM 672 O O . ASN A 1 81 ? 28.287 -16.402 -31.412 1.00 51.09 81 ASN A O 1
ATOM 676 N N . ILE A 1 82 ? 27.740 -15.150 -29.629 1.00 54.97 82 ILE A N 1
ATOM 677 C CA . ILE A 1 82 ? 28.279 -13.918 -30.206 1.00 54.97 82 ILE A CA 1
ATOM 678 C C . ILE A 1 82 ? 29.778 -14.141 -30.452 1.00 54.97 82 ILE A C 1
ATOM 680 O O . ILE A 1 82 ? 30.521 -14.364 -29.486 1.00 54.97 82 ILE A O 1
ATOM 684 N N . PRO A 1 83 ? 30.241 -14.103 -31.716 1.00 58.34 83 PRO A N 1
ATOM 685 C CA . PRO A 1 83 ? 31.656 -14.223 -32.019 1.00 58.34 83 PRO A CA 1
ATOM 686 C C . PRO A 1 83 ? 32.426 -13.136 -31.260 1.00 58.34 83 PRO A C 1
ATOM 688 O O . PRO A 1 83 ? 31.998 -11.978 -31.217 1.00 58.34 83 PRO A O 1
ATOM 691 N N . LYS A 1 84 ? 33.526 -13.505 -30.587 1.00 60.38 84 LYS A N 1
ATOM 692 C CA . LYS A 1 84 ? 34.259 -12.592 -29.685 1.00 60.38 84 LYS A CA 1
ATOM 693 C C . LYS A 1 84 ? 34.669 -11.284 -30.375 1.00 60.38 84 LYS A C 1
ATOM 695 O O . LYS A 1 84 ? 34.736 -10.252 -29.714 1.00 60.38 84 LYS A O 1
ATOM 700 N N . ASP A 1 85 ? 34.907 -11.339 -31.679 1.00 69.00 85 ASP A N 1
ATOM 701 C CA . ASP A 1 85 ? 35.256 -10.245 -32.586 1.00 69.00 85 ASP A CA 1
ATOM 702 C C . ASP A 1 85 ? 34.121 -9.235 -32.827 1.00 69.00 85 ASP A C 1
ATOM 704 O O . ASP A 1 85 ? 34.404 -8.082 -33.143 1.00 69.00 85 ASP A O 1
ATOM 708 N N . ARG A 1 86 ? 32.849 -9.598 -32.598 1.00 65.69 86 ARG A N 1
ATOM 709 C CA . ARG A 1 86 ? 31.695 -8.687 -32.767 1.00 65.69 86 ARG A CA 1
ATOM 710 C C . ARG A 1 86 ? 31.133 -8.127 -31.455 1.00 65.69 86 ARG A C 1
ATOM 712 O O . ARG A 1 86 ? 30.185 -7.344 -31.468 1.00 65.69 86 ARG A O 1
ATOM 719 N N . ASN A 1 87 ? 31.735 -8.464 -30.310 1.00 67.56 87 ASN A N 1
ATOM 720 C CA . ASN A 1 87 ? 31.279 -8.007 -28.989 1.00 67.56 87 ASN A CA 1
ATOM 721 C C . ASN A 1 87 ? 31.241 -6.476 -28.850 1.00 67.56 87 ASN A C 1
ATOM 723 O O . ASN A 1 87 ? 30.298 -5.938 -28.270 1.00 67.56 87 ASN A O 1
ATOM 727 N N . THR A 1 88 ? 32.245 -5.769 -29.374 1.00 73.12 88 THR A N 1
ATOM 728 C CA . THR A 1 88 ? 32.335 -4.302 -29.267 1.00 73.12 88 THR A CA 1
ATOM 729 C C . THR A 1 88 ? 31.223 -3.611 -30.058 1.00 73.12 88 THR A C 1
ATOM 731 O O . THR A 1 88 ? 30.532 -2.754 -29.510 1.00 73.12 88 THR A O 1
ATOM 734 N N . GLU A 1 89 ? 30.975 -4.052 -31.296 1.00 71.69 89 GLU A N 1
ATOM 735 C CA . GLU A 1 89 ? 29.903 -3.543 -32.166 1.00 71.69 89 GLU A CA 1
ATOM 736 C C . GLU A 1 89 ? 28.525 -3.697 -31.493 1.00 71.69 89 GLU A C 1
ATOM 738 O O . GLU A 1 89 ? 27.713 -2.770 -31.442 1.00 71.69 89 GLU A O 1
ATOM 743 N N . ILE A 1 90 ? 28.274 -4.859 -30.886 1.00 67.94 90 ILE A N 1
ATOM 744 C CA . ILE A 1 90 ? 27.000 -5.162 -30.221 1.00 67.94 90 ILE A CA 1
ATOM 745 C C . ILE A 1 90 ? 26.857 -4.386 -28.904 1.00 67.94 90 ILE A C 1
ATOM 747 O O . ILE A 1 90 ? 25.760 -3.927 -28.570 1.00 67.94 90 ILE A O 1
ATOM 751 N N . LEU A 1 91 ? 27.947 -4.184 -28.158 1.00 70.50 91 LEU A N 1
ATOM 752 C CA . LEU A 1 91 ? 27.969 -3.341 -26.960 1.00 70.50 91 LEU A CA 1
ATOM 753 C C . LEU A 1 91 ? 27.626 -1.884 -27.279 1.00 70.50 91 LEU A C 1
ATOM 755 O O . LEU A 1 91 ? 26.829 -1.267 -26.565 1.00 70.50 91 LEU A O 1
ATOM 759 N N . GLU A 1 92 ? 28.209 -1.332 -28.340 1.00 76.88 92 GLU A N 1
ATOM 760 C CA . GLU A 1 92 ? 27.927 0.025 -28.809 1.00 76.88 92 GLU A CA 1
ATOM 761 C C . GLU A 1 92 ? 26.480 0.160 -29.270 1.00 76.88 92 GLU A C 1
ATOM 763 O O . GLU A 1 92 ? 25.775 1.077 -28.837 1.00 76.88 92 GLU A O 1
ATOM 768 N N . LYS A 1 93 ? 25.991 -0.820 -30.032 1.00 73.69 93 LYS A N 1
ATOM 769 C CA . LYS A 1 93 ? 24.586 -0.924 -30.428 1.00 73.69 93 LYS A CA 1
ATOM 770 C C . LYS A 1 93 ? 23.655 -0.967 -29.220 1.00 73.69 93 LYS A C 1
ATOM 772 O O . LYS A 1 93 ? 22.689 -0.211 -29.164 1.00 73.69 93 LYS A O 1
ATOM 777 N N . MET A 1 94 ? 23.967 -1.759 -28.193 1.00 70.94 94 MET A N 1
ATOM 778 C CA . MET A 1 94 ? 23.187 -1.807 -26.953 1.00 70.94 94 MET A CA 1
ATOM 779 C C . MET A 1 94 ? 23.203 -0.462 -26.217 1.00 70.94 94 MET A C 1
ATOM 781 O O . MET A 1 94 ? 22.158 -0.030 -25.728 1.00 70.94 94 MET A O 1
ATOM 785 N N . ARG A 1 95 ? 24.360 0.205 -26.102 1.00 74.00 95 ARG A N 1
ATOM 786 C CA . ARG A 1 95 ? 24.449 1.538 -25.479 1.00 74.00 95 ARG A CA 1
ATOM 787 C C . ARG A 1 95 ? 23.603 2.548 -26.245 1.00 74.00 95 ARG A C 1
ATOM 789 O O . ARG A 1 95 ? 22.857 3.299 -25.619 1.00 74.00 95 ARG A O 1
ATOM 796 N N . HIS A 1 96 ? 23.670 2.520 -27.574 1.00 76.00 96 HIS A N 1
ATOM 797 C CA . HIS A 1 96 ? 22.888 3.393 -28.437 1.00 76.00 96 HIS A CA 1
ATOM 798 C C . HIS A 1 96 ? 21.386 3.134 -28.279 1.00 76.00 96 HIS A C 1
ATOM 800 O O . HIS A 1 96 ? 20.626 4.065 -28.024 1.00 76.00 96 HIS A O 1
ATOM 806 N N . VAL A 1 97 ? 20.951 1.874 -28.317 1.00 70.88 97 VAL A N 1
ATOM 807 C CA . VAL A 1 97 ? 19.547 1.508 -28.094 1.00 70.88 97 VAL A CA 1
ATOM 808 C C . VAL A 1 97 ? 19.089 1.940 -26.690 1.00 70.88 97 VAL A C 1
ATOM 810 O O . VAL A 1 97 ? 18.077 2.623 -26.557 1.00 70.88 97 VAL A O 1
ATOM 813 N N . LYS A 1 98 ? 19.872 1.648 -25.637 1.00 68.50 98 LYS A N 1
ATOM 814 C CA . LYS A 1 98 ? 19.596 2.057 -24.241 1.00 68.50 98 LYS A CA 1
ATOM 815 C C . LYS A 1 98 ? 19.438 3.567 -24.074 1.00 68.50 98 LYS A C 1
ATOM 817 O O . LYS A 1 98 ? 18.540 3.985 -23.346 1.00 68.50 98 LYS A O 1
ATOM 822 N N . LYS A 1 99 ? 20.296 4.359 -24.722 1.00 72.44 99 LYS A N 1
ATOM 823 C CA . LYS A 1 99 ? 20.278 5.826 -24.653 1.00 72.44 99 LYS A CA 1
ATOM 824 C C . LYS A 1 99 ? 19.057 6.414 -25.364 1.00 72.44 99 LYS A C 1
ATOM 826 O O . LYS A 1 99 ? 18.460 7.355 -24.857 1.00 72.44 99 LYS A O 1
ATOM 831 N N . ASN A 1 100 ? 18.653 5.826 -26.490 1.00 71.12 100 ASN A N 1
ATOM 832 C CA . ASN A 1 100 ? 17.617 6.389 -27.359 1.00 71.12 100 ASN A CA 1
ATOM 833 C C . ASN A 1 100 ? 16.196 5.844 -27.107 1.00 71.12 100 ASN A C 1
ATOM 835 O O . ASN A 1 100 ? 15.239 6.422 -27.608 1.00 71.12 100 ASN A O 1
ATOM 839 N N . PHE A 1 101 ? 16.021 4.819 -26.259 1.00 65.50 101 PHE A N 1
ATOM 840 C CA . PHE A 1 101 ? 14.703 4.353 -25.779 1.00 65.50 101 PHE A CA 1
ATOM 841 C C . PHE A 1 101 ? 13.837 5.446 -25.115 1.00 65.50 101 PHE A C 1
ATOM 843 O O . PHE A 1 101 ? 12.647 5.225 -24.903 1.00 65.50 101 PHE A O 1
ATOM 850 N N . TYR A 1 102 ? 14.440 6.556 -24.680 1.00 53.84 102 TYR A N 1
ATOM 851 C CA . TYR A 1 102 ? 13.791 7.599 -23.876 1.00 53.84 102 TYR A CA 1
ATOM 852 C C . TYR A 1 102 ? 13.388 8.842 -24.677 1.00 53.84 102 TYR A C 1
ATOM 854 O O . TYR A 1 102 ? 12.575 9.614 -24.194 1.00 53.84 102 TYR A O 1
ATOM 862 N N . LEU A 1 103 ? 13.913 9.042 -25.891 1.00 47.91 103 LEU A N 1
ATOM 863 C CA . LEU A 1 103 ? 13.737 10.308 -26.620 1.00 47.91 103 LEU A CA 1
ATOM 864 C C . LEU A 1 103 ? 12.359 10.477 -27.283 1.00 47.91 103 LEU A C 1
ATOM 866 O O . LEU A 1 103 ? 12.028 11.577 -27.705 1.00 47.91 103 LEU A O 1
ATOM 870 N N . LEU A 1 104 ? 11.554 9.416 -27.389 1.00 47.66 104 LEU A N 1
ATOM 871 C CA . LEU A 1 104 ? 10.257 9.449 -28.087 1.00 47.66 104 LEU A CA 1
ATOM 872 C C . LEU A 1 104 ? 9.035 9.386 -27.165 1.00 47.66 104 LEU A C 1
ATOM 874 O O . LEU A 1 104 ? 7.925 9.651 -27.617 1.00 47.66 104 LEU A O 1
ATOM 878 N N . VAL A 1 105 ? 9.237 9.081 -25.883 1.00 47.75 105 VAL A N 1
ATOM 879 C CA . VAL A 1 105 ? 8.236 9.295 -24.834 1.00 47.75 105 VAL A CA 1
ATOM 880 C C . VAL A 1 105 ? 8.738 10.522 -24.090 1.00 47.75 105 VAL A C 1
ATOM 882 O O . VAL A 1 105 ? 9.562 10.373 -23.197 1.00 47.75 105 VAL A O 1
ATOM 885 N N . GLY A 1 106 ? 8.368 11.715 -24.559 1.00 42.72 106 GLY A N 1
ATOM 886 C CA . GLY A 1 106 ? 8.906 13.023 -24.148 1.00 42.72 106 GLY A CA 1
ATOM 887 C C . GLY A 1 106 ? 8.656 13.432 -22.693 1.00 42.72 106 GLY A C 1
ATOM 888 O O . GLY A 1 106 ? 8.439 14.602 -22.417 1.00 42.72 106 GLY A O 1
ATOM 889 N N . GLU A 1 107 ? 8.687 12.490 -21.764 1.00 44.12 107 GLU A N 1
ATOM 890 C CA . GLU A 1 107 ? 8.585 12.719 -20.339 1.00 44.12 107 GLU A CA 1
ATOM 891 C C . GLU A 1 107 ? 9.852 12.145 -19.706 1.00 44.12 107 GLU A C 1
ATOM 893 O O . GLU A 1 107 ? 10.008 10.926 -19.539 1.00 44.12 107 GLU A O 1
ATOM 898 N N . GLU A 1 108 ? 10.771 13.029 -19.306 1.00 44.62 108 GLU A N 1
ATOM 899 C CA . GLU A 1 108 ? 11.494 12.747 -18.074 1.00 44.62 108 GLU A CA 1
ATOM 900 C C . GLU A 1 108 ? 10.418 12.377 -17.060 1.00 44.62 108 GLU A C 1
ATOM 902 O O . GLU A 1 108 ? 9.521 13.167 -16.777 1.00 44.62 108 GLU A O 1
ATOM 907 N N . LYS A 1 109 ? 10.432 11.131 -16.582 1.00 44.94 109 LYS A N 1
ATOM 908 C CA . LYS A 1 109 ? 9.616 10.800 -15.428 1.00 44.94 109 LYS A CA 1
ATOM 909 C C . LYS A 1 109 ? 10.163 11.633 -14.296 1.00 44.94 109 LYS A C 1
ATOM 911 O O . LYS A 1 109 ? 11.106 11.193 -13.631 1.00 44.94 109 LYS A O 1
ATOM 916 N N . ASP A 1 110 ? 9.550 12.779 -14.062 1.00 45.84 110 ASP A N 1
ATOM 917 C CA . ASP A 1 110 ? 9.636 13.380 -12.762 1.00 45.84 110 ASP A CA 1
ATOM 918 C C . ASP A 1 110 ? 8.923 12.397 -11.833 1.00 45.84 110 ASP A C 1
ATOM 920 O O . ASP A 1 110 ? 7.707 12.249 -11.801 1.00 45.84 110 ASP A O 1
ATOM 924 N N . THR A 1 111 ? 9.715 11.523 -11.212 1.00 54.84 111 THR A N 1
ATOM 925 C CA . THR A 1 111 ? 9.203 10.528 -10.260 1.00 54.84 111 THR A CA 1
ATOM 926 C C . THR A 1 111 ? 8.853 11.167 -8.920 1.00 54.84 111 THR A C 1
ATOM 928 O O . THR A 1 111 ? 8.568 10.443 -7.958 1.00 54.84 111 THR A O 1
ATOM 931 N N . LYS A 1 112 ? 8.924 12.500 -8.846 1.00 67.44 112 LYS A N 1
ATOM 932 C CA . LYS A 1 112 ? 8.410 13.283 -7.741 1.00 67.44 112 LYS A CA 1
ATOM 933 C C . LYS A 1 112 ? 6.897 13.132 -7.699 1.00 67.44 112 LYS A C 1
ATOM 935 O O . LYS A 1 112 ? 6.223 13.108 -8.719 1.00 67.44 112 LYS A O 1
ATOM 940 N N . LEU A 1 113 ? 6.400 12.913 -6.490 1.00 76.56 113 LEU A N 1
ATOM 941 C CA . LEU A 1 113 ? 4.978 13.037 -6.226 1.00 76.56 113 LEU A CA 1
ATOM 942 C C . LEU A 1 113 ? 4.695 14.525 -6.127 1.00 76.56 113 LEU A C 1
ATOM 944 O O . LEU A 1 113 ? 5.323 15.192 -5.304 1.00 76.56 113 LEU A O 1
ATOM 948 N N . GLU A 1 114 ? 3.769 15.003 -6.941 1.00 82.50 114 GLU A N 1
ATOM 949 C CA . GLU A 1 114 ? 3.312 16.383 -6.874 1.00 82.50 114 GLU A CA 1
ATOM 950 C C . GLU A 1 114 ? 2.189 16.527 -5.841 1.00 82.50 114 GLU A C 1
ATOM 952 O O . GLU A 1 114 ? 1.585 15.543 -5.394 1.00 82.50 114 GLU A O 1
ATOM 957 N N . HIS A 1 115 ? 1.893 17.768 -5.455 1.00 82.25 115 HIS A N 1
ATOM 958 C CA . HIS A 1 115 ? 0.812 18.073 -4.514 1.00 82.25 115 HIS A CA 1
ATOM 959 C C . HIS A 1 115 ? -0.517 17.437 -4.975 1.00 82.25 115 HIS A C 1
ATOM 961 O O . HIS A 1 115 ? -1.184 16.745 -4.203 1.00 82.25 115 HIS A O 1
ATOM 967 N N . GLU A 1 116 ? -0.879 17.604 -6.251 1.00 84.88 116 GLU A N 1
ATOM 968 C CA . GLU A 1 116 ? -2.126 17.070 -6.822 1.00 84.88 116 GLU A CA 1
ATOM 969 C C . GLU A 1 116 ? -2.195 15.534 -6.792 1.00 84.88 116 GLU A C 1
ATOM 971 O O . GLU A 1 116 ? -3.266 14.954 -6.577 1.00 84.88 116 GLU A O 1
ATOM 976 N N . ASP A 1 117 ? -1.052 14.846 -6.904 1.00 86.81 117 ASP A N 1
ATOM 977 C CA . ASP A 1 117 ? -1.009 13.393 -6.736 1.00 86.81 117 ASP A CA 1
ATOM 978 C C . ASP A 1 117 ? -1.416 13.007 -5.313 1.00 86.81 117 ASP A C 1
ATOM 980 O O . ASP A 1 117 ? -2.220 12.092 -5.119 1.00 86.81 117 ASP A O 1
ATOM 984 N N . ILE A 1 118 ? -0.885 13.705 -4.304 1.00 89.69 118 ILE A N 1
ATOM 985 C CA . ILE A 1 118 ? -1.196 13.437 -2.896 1.00 89.69 118 ILE A CA 1
ATOM 986 C C . ILE A 1 118 ? -2.662 13.736 -2.618 1.00 89.69 118 ILE A C 1
ATOM 988 O O . ILE A 1 118 ? -3.338 12.880 -2.046 1.00 89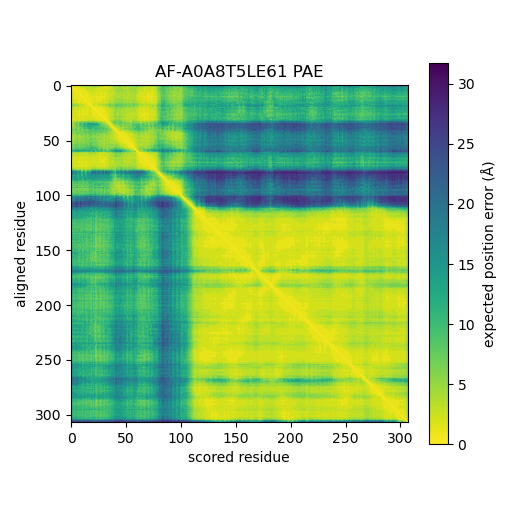.69 118 ILE A O 1
ATOM 992 N N . LYS A 1 119 ? -3.170 14.874 -3.097 1.00 91.25 119 LYS A N 1
ATOM 993 C CA . LYS A 1 119 ? -4.580 15.260 -2.989 1.00 91.25 119 LYS A CA 1
ATOM 994 C C . LYS A 1 119 ? -5.516 14.188 -3.543 1.00 91.25 119 LYS A C 1
ATOM 996 O O . LYS A 1 119 ? -6.460 13.785 -2.870 1.00 91.25 119 LYS A O 1
ATOM 1001 N N . SER A 1 120 ? -5.215 13.655 -4.729 1.00 91.56 120 SER A N 1
ATOM 1002 C CA . SER A 1 120 ? -6.031 12.612 -5.371 1.00 91.56 120 SER A CA 1
ATOM 1003 C C . SER A 1 120 ? -6.022 11.265 -4.631 1.00 91.56 120 SER A C 1
ATOM 1005 O O . SER A 1 120 ? -6.946 10.463 -4.779 1.00 91.56 120 SER A O 1
ATOM 10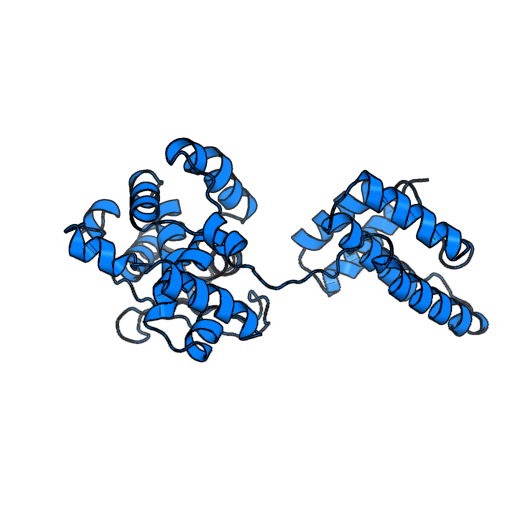07 N N . MET A 1 121 ? -4.972 10.996 -3.849 1.00 94.62 121 MET A N 1
ATOM 1008 C CA . MET A 1 121 ? -4.792 9.753 -3.094 1.00 94.62 121 MET A CA 1
ATOM 1009 C C . MET A 1 121 ? -5.135 9.891 -1.609 1.00 94.62 121 MET A C 1
ATOM 1011 O O . MET A 1 121 ? -5.164 8.883 -0.897 1.00 94.62 121 MET A O 1
ATOM 1015 N N . TYR A 1 122 ? -5.339 11.112 -1.124 1.00 96.62 122 TYR A N 1
ATOM 1016 C CA . TYR A 1 122 ? -5.647 11.387 0.265 1.00 96.62 122 TYR A CA 1
ATOM 1017 C C . TYR A 1 122 ? -7.049 10.865 0.615 1.00 96.62 122 TYR A C 1
ATOM 1019 O O . TYR A 1 122 ? -7.986 10.924 -0.176 1.00 96.62 122 TYR A O 1
ATOM 1027 N N . LEU A 1 123 ? -7.184 10.307 1.818 1.00 97.62 123 LEU A N 1
ATOM 1028 C CA . LEU A 1 123 ? -8.438 9.759 2.328 1.00 97.62 123 LEU A CA 1
ATOM 1029 C C . LEU A 1 123 ? -8.726 10.494 3.626 1.00 97.62 123 LEU A C 1
ATOM 1031 O O . LEU A 1 123 ? -7.948 10.376 4.568 1.00 97.62 123 LEU A O 1
ATOM 1035 N N . SER A 1 124 ? -9.836 11.224 3.694 1.00 97.62 124 SER A N 1
ATOM 1036 C CA . SER A 1 124 ? -10.200 11.903 4.938 1.00 97.62 124 SER A CA 1
ATOM 1037 C C . SER A 1 124 ? -10.396 10.887 6.075 1.00 97.62 124 SER A C 1
ATOM 1039 O O . SER A 1 124 ? -10.822 9.754 5.815 1.00 97.62 124 SER A O 1
ATOM 1041 N N . PRO A 1 125 ? -10.166 11.264 7.345 1.00 98.31 125 PRO A N 1
ATOM 1042 C CA . PRO A 1 125 ? -10.444 10.395 8.487 1.00 98.31 125 PRO A CA 1
ATOM 1043 C C . PRO A 1 125 ? -11.849 9.784 8.472 1.00 98.31 125 PRO A C 1
ATOM 1045 O O . PRO A 1 125 ? -11.997 8.578 8.674 1.00 98.31 125 PRO A O 1
ATOM 1048 N N . LYS A 1 126 ? -12.867 10.582 8.117 1.00 98.19 126 LYS A N 1
ATOM 1049 C CA . LYS A 1 126 ? -14.242 10.108 7.913 1.00 98.19 126 LYS A CA 1
ATOM 1050 C C . LYS A 1 126 ? -14.307 8.961 6.900 1.00 98.19 126 LYS A C 1
ATOM 1052 O O . LYS A 1 126 ? -14.939 7.946 7.168 1.00 98.19 126 LYS A O 1
ATOM 1057 N N . THR A 1 127 ? -13.618 9.090 5.768 1.00 98.44 127 THR A N 1
ATOM 1058 C CA . THR A 1 127 ? -13.567 8.044 4.737 1.00 98.44 127 THR A CA 1
ATOM 1059 C C . THR A 1 127 ? -12.959 6.753 5.281 1.00 98.44 127 THR A C 1
ATOM 1061 O O . THR A 1 127 ? -13.482 5.674 5.018 1.00 98.44 127 THR A O 1
ATOM 1064 N N . ILE A 1 128 ? -11.884 6.837 6.075 1.00 98.62 128 ILE A N 1
ATOM 1065 C CA . ILE A 1 128 ? -11.269 5.655 6.699 1.00 98.62 128 ILE A CA 1
ATOM 1066 C C . ILE A 1 128 ? -12.250 4.989 7.673 1.00 98.62 128 ILE A C 1
ATOM 1068 O O . ILE A 1 128 ? -12.388 3.766 7.659 1.00 98.62 128 ILE A O 1
ATOM 1072 N N . ILE A 1 129 ? -12.967 5.776 8.480 1.00 98.62 129 ILE A N 1
ATOM 1073 C CA . ILE A 1 129 ? -14.010 5.271 9.382 1.00 98.62 129 ILE A CA 1
ATOM 1074 C C . ILE A 1 129 ? -15.131 4.578 8.602 1.00 98.62 129 ILE A C 1
ATOM 1076 O O . ILE A 1 129 ? -15.504 3.454 8.941 1.00 98.62 129 ILE A O 1
ATOM 1080 N N . ASP A 1 130 ? -15.632 5.195 7.533 1.00 98.50 130 ASP A N 1
ATOM 1081 C CA . ASP A 1 130 ? -16.674 4.611 6.687 1.00 98.50 130 ASP A CA 1
ATOM 1082 C C . ASP A 1 130 ? -16.189 3.298 6.054 1.00 98.50 130 ASP A C 1
ATOM 1084 O O . ASP A 1 130 ? -16.899 2.291 6.087 1.00 98.50 130 ASP A O 1
ATOM 1088 N N . MET A 1 131 ? -14.940 3.263 5.570 1.00 98.56 131 MET A N 1
ATOM 1089 C CA . MET A 1 131 ? -14.299 2.050 5.057 1.00 98.56 131 MET A CA 1
ATOM 1090 C C . MET A 1 131 ? -14.246 0.939 6.108 1.00 98.56 131 MET A C 1
ATOM 1092 O O . MET A 1 131 ? -14.508 -0.217 5.767 1.00 98.56 131 MET A O 1
ATOM 1096 N N . LEU A 1 132 ? -13.915 1.259 7.362 1.00 98.56 132 LEU A N 1
ATOM 1097 C CA . LEU A 1 132 ? -13.891 0.287 8.454 1.00 98.56 132 LEU A CA 1
ATOM 1098 C C . LEU A 1 132 ? -15.300 -0.231 8.764 1.00 98.56 132 LEU A C 1
ATOM 1100 O O . LEU A 1 132 ? -15.487 -1.445 8.815 1.00 98.56 132 LEU A O 1
ATOM 1104 N N . LYS A 1 133 ? -16.301 0.649 8.881 1.00 98.31 133 LYS A N 1
ATOM 1105 C CA . LYS A 1 133 ? -17.692 0.279 9.207 1.00 98.31 133 LYS A CA 1
ATOM 1106 C C . LYS A 1 133 ? -18.304 -0.712 8.216 1.00 98.31 133 LYS A C 1
ATOM 1108 O O . LYS A 1 133 ? -18.990 -1.640 8.629 1.00 98.31 133 LYS A O 1
ATOM 1113 N N . ILE A 1 134 ? -18.046 -0.545 6.917 1.00 97.81 134 ILE A N 1
ATOM 1114 C CA . ILE A 1 134 ? -18.684 -1.372 5.875 1.00 97.81 134 ILE A CA 1
ATOM 1115 C C . ILE A 1 134 ? -17.861 -2.590 5.441 1.00 97.81 134 ILE A C 1
ATOM 1117 O O . ILE A 1 134 ? -18.345 -3.417 4.660 1.00 97.81 134 ILE A O 1
ATOM 1121 N N . SER A 1 135 ? -16.599 -2.676 5.870 1.00 98.19 135 SER A N 1
ATOM 1122 C CA . SER A 1 135 ? -15.705 -3.754 5.452 1.00 98.19 135 SER A CA 1
ATOM 1123 C C . SER A 1 135 ? -15.890 -5.018 6.292 1.00 98.19 135 SER A C 1
ATOM 1125 O O . SER A 1 135 ? -16.053 -4.923 7.507 1.00 98.19 135 SER A O 1
ATOM 1127 N N . PRO A 1 136 ? -15.770 -6.220 5.693 1.00 97.00 136 PRO A N 1
ATOM 1128 C CA . PRO A 1 136 ? -15.635 -7.462 6.449 1.00 97.00 136 PRO A CA 1
ATOM 1129 C C . PRO A 1 136 ? -14.440 -7.417 7.408 1.00 97.00 136 PRO A C 1
ATOM 1131 O O . PRO A 1 136 ? -13.458 -6.713 7.150 1.00 97.00 136 PRO A O 1
ATOM 1134 N N . LYS A 1 137 ? -14.489 -8.212 8.484 1.00 95.69 137 LYS A N 1
ATOM 1135 C CA . LYS A 1 137 ? -13.493 -8.204 9.574 1.00 95.69 137 LYS A CA 1
ATOM 1136 C C . LYS A 1 137 ? -12.055 -8.366 9.085 1.00 95.69 137 LYS A C 1
ATOM 1138 O O . LYS A 1 137 ? -11.158 -7.670 9.553 1.00 95.69 137 LYS A O 1
ATOM 1143 N N . GLU A 1 138 ? -11.822 -9.227 8.101 1.00 96.12 138 GLU A N 1
ATOM 1144 C CA . GLU A 1 138 ? -10.494 -9.395 7.520 1.00 96.12 138 GLU A CA 1
ATOM 1145 C C . GLU A 1 138 ? -9.999 -8.123 6.810 1.00 96.12 138 GLU A C 1
ATOM 1147 O O . GLU A 1 138 ? -8.832 -7.753 6.918 1.00 96.12 138 GLU A O 1
ATOM 1152 N N . TYR A 1 139 ? -10.876 -7.389 6.129 1.00 98.12 139 TYR A N 1
ATOM 1153 C CA . TYR A 1 139 ? -10.489 -6.145 5.472 1.00 98.12 139 TYR A CA 1
ATOM 1154 C C . TYR A 1 139 ? -10.392 -4.977 6.456 1.00 98.12 139 TYR A C 1
ATOM 1156 O O . TYR A 1 139 ? -9.561 -4.105 6.222 1.00 98.12 139 TYR A O 1
ATOM 1164 N N . GLN A 1 140 ? -11.129 -4.991 7.575 1.00 98.31 140 GLN A N 1
ATOM 1165 C CA . GLN A 1 140 ? -10.907 -4.054 8.686 1.00 98.31 140 GLN A CA 1
ATOM 1166 C C . GLN A 1 140 ? -9.470 -4.165 9.218 1.00 98.31 140 GLN A C 1
ATOM 1168 O O . GLN A 1 140 ? -8.782 -3.151 9.324 1.00 98.31 140 GLN A O 1
ATOM 1173 N N . LEU A 1 141 ? -8.979 -5.394 9.445 1.00 98.19 141 LEU A N 1
ATOM 1174 C CA . LEU A 1 141 ? -7.583 -5.639 9.827 1.00 98.19 141 LEU A CA 1
ATOM 1175 C C . LEU A 1 141 ? -6.614 -5.060 8.795 1.00 98.19 141 LEU A C 1
ATOM 1177 O O . LEU A 1 141 ? -5.706 -4.314 9.148 1.00 98.19 141 LEU A O 1
ATOM 1181 N N . LEU A 1 142 ? -6.799 -5.383 7.512 1.00 98.31 142 LEU A N 1
ATOM 1182 C CA . LEU A 1 142 ? -5.902 -4.889 6.470 1.00 98.31 142 LEU A CA 1
ATOM 1183 C C . LEU A 1 142 ? -5.893 -3.360 6.404 1.00 98.31 142 LEU A C 1
ATOM 1185 O O . LEU A 1 142 ? -4.816 -2.773 6.323 1.00 98.31 142 LEU A O 1
ATOM 1189 N N . ILE A 1 143 ? -7.067 -2.727 6.433 1.00 98.62 143 ILE A N 1
ATOM 1190 C CA . ILE A 1 143 ? -7.204 -1.271 6.364 1.00 98.62 143 ILE A CA 1
ATOM 1191 C C . ILE A 1 143 ? -6.452 -0.625 7.525 1.00 98.62 143 ILE A C 1
ATOM 1193 O O . ILE A 1 143 ? -5.572 0.202 7.288 1.00 98.62 143 ILE A O 1
ATOM 1197 N N . LEU A 1 144 ? -6.750 -1.046 8.757 1.00 98.38 144 LEU A N 1
ATOM 1198 C CA . LEU A 1 144 ? -6.203 -0.423 9.955 1.00 98.38 144 LEU A CA 1
ATOM 1199 C C . LEU A 1 144 ? -4.691 -0.640 10.083 1.00 98.38 144 LEU A C 1
ATOM 1201 O O . LEU A 1 144 ? -3.964 0.308 10.359 1.00 98.38 144 LEU A O 1
ATOM 1205 N N . ILE A 1 145 ? -4.189 -1.849 9.811 1.00 98.12 145 ILE A N 1
ATOM 1206 C CA . ILE A 1 145 ? -2.754 -2.151 9.927 1.00 98.12 145 ILE A CA 1
ATOM 1207 C C . ILE A 1 145 ? -1.937 -1.450 8.837 1.00 98.12 145 ILE A C 1
ATOM 1209 O O . ILE A 1 145 ? -0.864 -0.908 9.116 1.00 98.12 145 ILE A O 1
ATOM 1213 N N . VAL A 1 146 ? -2.420 -1.450 7.587 1.00 98.19 146 VAL A N 1
ATOM 1214 C CA . VAL A 1 146 ? -1.726 -0.771 6.481 1.00 98.19 146 VAL A CA 1
ATOM 1215 C C . VAL A 1 146 ? -1.712 0.736 6.705 1.00 98.19 146 VAL A C 1
ATOM 1217 O O . VAL A 1 146 ? -0.658 1.347 6.506 1.00 98.19 146 VAL A O 1
ATOM 1220 N N . TYR A 1 147 ? -2.840 1.305 7.147 1.00 98.56 147 TYR A N 1
ATOM 1221 C CA . TYR A 1 147 ? -2.921 2.700 7.559 1.00 98.56 147 TYR A CA 1
ATOM 1222 C C . TYR A 1 147 ? -1.953 2.965 8.710 1.00 98.56 147 TYR A C 1
ATOM 1224 O O . TYR A 1 147 ? -0.967 3.647 8.488 1.00 98.56 147 TYR A O 1
ATOM 1232 N N . ASP A 1 148 ? -2.132 2.378 9.895 1.00 98.06 148 ASP A N 1
ATOM 1233 C CA . ASP A 1 148 ? -1.369 2.760 11.089 1.00 98.06 148 ASP A CA 1
ATOM 1234 C C . ASP A 1 148 ? 0.150 2.667 10.864 1.00 98.06 148 ASP A C 1
ATOM 1236 O O . ASP A 1 148 ? 0.893 3.618 11.130 1.00 98.06 148 ASP A O 1
ATOM 1240 N N . LEU A 1 149 ? 0.624 1.564 10.273 1.00 96.88 149 LEU A N 1
ATOM 1241 C CA . LEU A 1 149 ? 2.051 1.342 10.031 1.00 96.88 149 LEU A CA 1
ATOM 1242 C C . LEU A 1 149 ? 2.634 2.164 8.870 1.00 96.88 149 LEU A C 1
ATOM 1244 O O . LEU A 1 149 ? 3.860 2.253 8.765 1.00 96.88 149 LEU A O 1
ATOM 1248 N N . GLY A 1 150 ? 1.810 2.713 7.970 1.00 96.12 150 GLY A N 1
ATOM 1249 C CA . GLY A 1 150 ? 2.279 3.369 6.740 1.00 96.12 150 GLY A CA 1
ATOM 1250 C C . GLY A 1 150 ? 3.065 2.425 5.813 1.00 96.12 150 GLY A C 1
ATOM 1251 O O . GLY A 1 150 ? 3.953 2.832 5.050 1.00 96.12 150 GLY A O 1
ATOM 1252 N N . CYS A 1 151 ? 2.805 1.119 5.893 1.00 95.31 151 CYS A N 1
ATOM 1253 C CA . CYS A 1 151 ? 3.507 0.125 5.086 1.00 95.31 151 CYS A CA 1
ATOM 1254 C C . CYS A 1 151 ? 2.878 -0.015 3.693 1.00 95.31 151 CYS A C 1
ATOM 1256 O O . CYS A 1 151 ? 1.737 0.366 3.449 1.00 95.31 151 CYS A O 1
ATOM 1258 N N . ARG A 1 152 ? 3.624 -0.535 2.715 1.00 95.25 152 ARG A N 1
ATOM 1259 C CA . ARG A 1 152 ? 3.021 -0.902 1.429 1.00 95.25 152 ARG A CA 1
ATOM 1260 C C . ARG A 1 152 ? 2.113 -2.099 1.669 1.00 95.25 152 ARG A C 1
ATOM 1262 O O . ARG A 1 152 ? 2.523 -3.041 2.335 1.00 95.25 152 ARG A O 1
ATOM 1269 N N . VAL A 1 153 ? 0.952 -2.135 1.020 1.00 96.25 153 VAL A N 1
ATOM 1270 C CA . VAL A 1 153 ? 0.045 -3.291 1.117 1.00 96.25 153 VAL A CA 1
ATOM 1271 C C . VAL A 1 153 ? 0.768 -4.619 0.844 1.00 96.25 153 VAL A C 1
ATOM 1273 O O . VAL A 1 153 ? 0.607 -5.563 1.600 1.00 96.25 153 VAL A O 1
ATOM 1276 N N . GLY A 1 154 ? 1.653 -4.682 -0.159 1.00 95.31 154 GLY A N 1
ATOM 1277 C CA . GLY A 1 154 ? 2.427 -5.895 -0.448 1.00 95.31 154 GLY A CA 1
ATOM 1278 C C . GLY A 1 154 ? 3.377 -6.312 0.681 1.00 95.31 154 GLY A C 1
ATOM 1279 O O . GLY A 1 154 ? 3.593 -7.499 0.873 1.00 95.31 154 GLY A O 1
ATOM 1280 N N . GLU A 1 155 ? 3.902 -5.359 1.456 1.00 96.94 155 GLU A N 1
ATOM 1281 C CA . GLU A 1 155 ? 4.744 -5.663 2.619 1.00 96.94 155 GLU A CA 1
ATOM 1282 C C . GLU A 1 155 ? 3.927 -6.253 3.769 1.00 96.94 155 GLU A C 1
ATOM 1284 O O . GLU A 1 155 ? 4.464 -7.077 4.492 1.00 96.94 155 GLU A O 1
ATOM 1289 N N . PHE A 1 156 ? 2.656 -5.873 3.932 1.00 97.50 156 PHE A N 1
ATOM 1290 C CA . PHE A 1 156 ? 1.763 -6.501 4.910 1.00 97.50 156 PHE A CA 1
ATOM 1291 C C . PHE A 1 156 ? 1.290 -7.885 4.447 1.00 97.50 156 PHE A C 1
ATOM 1293 O O . PHE A 1 156 ? 1.362 -8.847 5.206 1.00 97.50 156 PHE A O 1
ATOM 1300 N N . LEU A 1 157 ? 0.868 -8.005 3.183 1.00 97.00 157 LEU A N 1
ATOM 1301 C CA . LEU A 1 157 ? 0.365 -9.262 2.615 1.00 97.00 157 LEU A CA 1
ATOM 1302 C C . LEU A 1 157 ? 1.425 -10.373 2.568 1.00 97.00 157 LEU A C 1
ATOM 1304 O O . LEU A 1 157 ? 1.093 -11.545 2.682 1.00 97.00 157 LEU A O 1
ATOM 1308 N N . GLU A 1 158 ? 2.698 -10.016 2.389 1.00 96.31 158 GLU A N 1
ATOM 1309 C CA . GLU A 1 158 ? 3.820 -10.966 2.393 1.00 96.31 158 GLU A CA 1
ATOM 1310 C C . GLU A 1 158 ? 4.429 -11.159 3.799 1.00 96.31 158 GLU A C 1
ATOM 1312 O O . GLU A 1 158 ? 5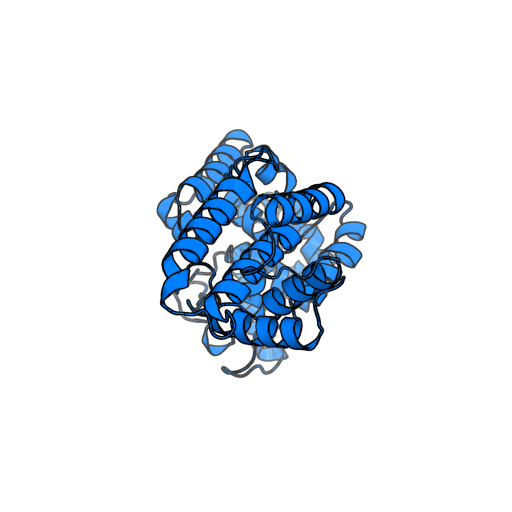.455 -11.831 3.935 1.00 96.31 158 GLU A O 1
ATOM 1317 N N . ASN A 1 159 ? 3.836 -10.562 4.842 1.00 97.69 159 ASN A N 1
ATOM 1318 C CA . ASN A 1 159 ? 4.354 -10.606 6.208 1.00 97.69 159 ASN A CA 1
ATOM 1319 C C . ASN A 1 159 ? 3.848 -11.813 7.004 1.00 97.69 159 ASN A C 1
ATOM 1321 O O . ASN A 1 159 ? 2.776 -12.357 6.738 1.00 97.69 159 ASN A O 1
ATOM 1325 N N . TRP A 1 160 ? 4.654 -12.258 7.965 1.00 98.12 160 TRP A N 1
ATOM 1326 C CA . TRP A 1 160 ? 4.456 -13.498 8.716 1.00 98.12 160 TRP A CA 1
ATOM 1327 C C . TRP A 1 160 ? 4.305 -13.192 10.201 1.00 98.12 160 TRP A C 1
ATOM 1329 O O . TRP A 1 160 ? 4.859 -12.205 10.689 1.00 98.12 160 TRP A O 1
ATOM 1339 N N . VAL A 1 161 ? 3.609 -14.060 10.935 1.00 98.31 161 VAL A N 1
ATOM 1340 C CA . VAL A 1 161 ? 3.371 -13.875 12.376 1.00 98.31 161 VAL A CA 1
ATOM 1341 C C . VAL A 1 161 ? 4.681 -13.742 13.163 1.00 98.31 161 VAL A C 1
ATOM 1343 O O . VAL A 1 161 ? 4.757 -12.924 14.071 1.00 98.31 161 VAL A O 1
ATOM 1346 N N . ALA A 1 162 ? 5.754 -14.443 12.776 1.00 98.06 162 ALA A N 1
ATOM 1347 C CA . ALA A 1 162 ? 7.076 -14.325 13.413 1.00 98.06 162 ALA A CA 1
ATOM 1348 C C . ALA A 1 162 ? 7.678 -12.900 13.400 1.00 98.06 162 ALA A C 1
ATOM 1350 O O . ALA A 1 162 ? 8.566 -12.583 14.197 1.00 98.06 162 ALA A O 1
ATOM 1351 N N . ASN A 1 163 ? 7.217 -12.034 12.496 1.00 98.25 163 ASN A N 1
ATOM 1352 C CA . ASN A 1 163 ? 7.687 -10.653 12.397 1.00 98.25 163 ASN A CA 1
ATOM 1353 C C . ASN A 1 163 ? 6.879 -9.693 13.282 1.00 98.25 163 ASN A C 1
ATOM 1355 O O . ASN A 1 163 ? 7.268 -8.534 13.437 1.00 98.25 163 ASN A O 1
ATOM 1359 N N . TYR A 1 164 ? 5.772 -10.145 13.872 1.00 98.25 164 TYR A N 1
ATOM 1360 C CA . TYR A 1 164 ? 5.011 -9.356 14.828 1.00 98.25 164 TYR A CA 1
ATOM 1361 C C . TYR A 1 164 ? 5.748 -9.310 16.173 1.00 98.25 164 TYR A C 1
ATOM 1363 O O . TYR A 1 164 ? 5.981 -10.326 16.825 1.00 98.25 164 TYR A O 1
ATOM 1371 N N . LYS A 1 165 ? 6.156 -8.108 16.580 1.00 97.12 165 LYS A N 1
ATOM 1372 C CA . LYS A 1 165 ? 6.878 -7.843 17.827 1.00 97.12 165 LYS A CA 1
ATOM 1373 C C . LYS A 1 165 ? 5.892 -7.284 18.847 1.00 97.12 165 LYS A C 1
ATOM 1375 O O . LYS A 1 165 ? 5.803 -6.070 19.036 1.00 97.12 165 LYS A O 1
ATOM 1380 N N . ARG A 1 166 ? 5.127 -8.183 19.467 1.00 93.31 166 ARG A N 1
ATOM 1381 C CA . ARG A 1 166 ? 4.040 -7.848 20.401 1.00 93.31 166 ARG A CA 1
ATOM 1382 C C . ARG A 1 166 ? 4.485 -6.929 21.543 1.00 93.31 166 ARG A C 1
ATOM 1384 O O . ARG A 1 166 ? 3.843 -5.916 21.790 1.00 93.31 166 ARG A O 1
ATOM 1391 N N . GLU A 1 167 ? 5.630 -7.233 22.151 1.00 91.75 167 GLU A N 1
ATOM 1392 C CA . GLU A 1 167 ? 6.181 -6.504 23.307 1.00 91.75 167 GLU A CA 1
ATOM 1393 C C . GLU A 1 167 ? 7.048 -5.289 22.923 1.00 91.75 167 GLU A C 1
ATOM 1395 O O . GLU A 1 167 ? 7.756 -4.712 23.747 1.00 91.75 167 GLU A O 1
ATOM 1400 N N . TYR A 1 168 ? 7.056 -4.890 21.647 1.00 91.44 168 TYR A N 1
ATOM 1401 C CA . TYR A 1 168 ? 7.884 -3.773 21.205 1.00 91.44 168 TYR A CA 1
ATOM 1402 C C . TYR A 1 168 ? 7.260 -2.424 21.584 1.00 91.44 168 TYR A C 1
ATOM 1404 O O . TYR A 1 168 ? 6.332 -1.948 20.927 1.00 91.44 168 TYR A O 1
ATOM 1412 N N . LYS A 1 169 ? 7.828 -1.755 22.596 1.00 87.81 169 LYS A N 1
ATOM 1413 C CA . LYS A 1 169 ? 7.305 -0.485 23.142 1.00 87.81 169 LYS A CA 1
ATOM 1414 C C . LYS A 1 169 ? 5.837 -0.646 23.598 1.00 87.81 169 LYS A C 1
ATOM 1416 O O . LYS A 1 169 ? 5.383 -1.750 23.860 1.00 87.81 169 LYS A O 1
ATOM 1421 N N . LYS A 1 170 ? 5.083 0.455 23.713 1.00 86.75 170 LYS A N 1
ATOM 1422 C CA . LYS A 1 170 ? 3.720 0.457 24.285 1.00 86.75 170 LYS A CA 1
ATOM 1423 C C . LYS A 1 170 ? 2.699 -0.367 23.479 1.00 86.75 170 LYS A C 1
ATOM 1425 O O . LYS A 1 170 ? 1.905 -1.100 24.060 1.00 86.75 170 LYS A O 1
ATOM 1430 N N . TYR A 1 171 ? 2.702 -0.249 22.150 1.00 89.19 171 TYR A N 1
ATOM 1431 C CA . TYR A 1 171 ? 1.658 -0.827 21.286 1.00 89.19 171 TYR A CA 1
ATOM 1432 C C . TYR A 1 171 ? 2.160 -1.943 20.357 1.00 89.19 171 TYR A C 1
ATOM 1434 O O . TYR A 1 171 ? 1.417 -2.407 19.501 1.00 89.19 171 TYR A O 1
ATOM 1442 N N . GLY A 1 172 ? 3.398 -2.407 20.522 1.00 94.88 172 GLY A N 1
ATOM 1443 C CA . GLY A 1 172 ? 3.998 -3.397 19.632 1.00 94.88 172 GLY A CA 1
ATOM 1444 C C . GLY A 1 172 ? 4.471 -2.807 18.300 1.00 94.88 172 GLY A C 1
ATOM 1445 O O . GLY A 1 172 ? 4.370 -1.605 18.021 1.00 94.88 172 GLY A O 1
ATOM 1446 N N . ALA A 1 173 ? 4.997 -3.676 17.443 1.00 97.38 173 ALA A N 1
ATOM 1447 C CA . ALA A 1 173 ? 5.433 -3.332 16.094 1.00 97.38 173 ALA A CA 1
ATOM 1448 C C . ALA A 1 173 ? 5.309 -4.513 15.134 1.00 97.38 173 ALA A C 1
ATOM 1450 O O . ALA A 1 173 ? 5.247 -5.666 15.556 1.00 97.38 173 ALA A O 1
ATOM 1451 N N . LEU A 1 174 ? 5.354 -4.228 13.835 1.00 97.62 174 LEU A N 1
ATOM 1452 C CA . LEU A 1 174 ? 5.489 -5.249 12.802 1.00 97.62 174 LEU A CA 1
ATOM 1453 C C . LEU A 1 174 ? 6.803 -5.036 12.056 1.00 97.62 174 LEU A C 1
ATOM 1455 O O . LEU A 1 174 ? 6.984 -4.029 11.376 1.00 97.62 174 LEU A O 1
ATOM 1459 N N . GLU A 1 175 ? 7.725 -5.986 12.169 1.00 97.88 175 GLU A N 1
ATOM 1460 C CA . GLU A 1 175 ? 8.949 -5.968 11.377 1.00 97.88 175 GLU A CA 1
ATOM 1461 C C . GLU A 1 175 ? 8.616 -6.176 9.892 1.00 97.88 175 GLU A C 1
ATOM 1463 O O . GLU A 1 175 ? 7.831 -7.046 9.518 1.00 97.88 175 GLU A O 1
ATOM 1468 N N . ILE A 1 176 ? 9.223 -5.369 9.026 1.00 97.56 176 ILE A N 1
ATOM 1469 C CA . ILE A 1 176 ? 9.151 -5.483 7.571 1.00 97.56 176 ILE A CA 1
ATOM 1470 C C . ILE A 1 176 ? 10.543 -5.886 7.085 1.00 97.56 176 ILE A C 1
ATOM 1472 O O . ILE A 1 176 ? 11.416 -5.019 6.958 1.00 97.56 176 ILE A O 1
ATOM 1476 N N . PRO A 1 177 ? 10.773 -7.182 6.809 1.00 96.62 177 PRO A N 1
ATOM 1477 C CA . PRO A 1 177 ? 12.072 -7.668 6.371 1.00 96.62 177 PRO A CA 1
ATOM 1478 C C . PRO A 1 177 ? 12.534 -7.053 5.046 1.00 96.62 177 PRO A C 1
ATOM 1480 O O . PRO A 1 177 ? 11.749 -6.870 4.108 1.00 96.62 177 PRO A O 1
ATOM 1483 N N . GLY A 1 178 ? 13.847 -6.851 4.904 1.00 94.06 178 GLY A N 1
ATOM 1484 C CA . GLY A 1 178 ? 14.463 -6.383 3.657 1.00 94.06 178 GLY A CA 1
ATOM 1485 C C . GLY A 1 178 ? 14.103 -7.230 2.426 1.00 94.06 178 GLY A C 1
ATOM 1486 O O . GLY A 1 178 ? 13.955 -6.693 1.328 1.00 94.06 178 GLY A O 1
ATOM 1487 N N . LYS A 1 179 ? 13.859 -8.540 2.595 1.00 92.44 179 LYS A N 1
ATOM 1488 C CA . LYS A 1 179 ? 13.441 -9.442 1.502 1.00 92.44 179 LYS A CA 1
ATOM 1489 C C . LYS A 1 179 ? 12.122 -9.021 0.832 1.00 92.44 179 LYS A C 1
ATOM 1491 O O . LYS A 1 179 ? 12.008 -9.105 -0.398 1.00 92.44 179 LYS A O 1
ATOM 1496 N N . ILE A 1 180 ? 11.159 -8.524 1.613 1.00 91.81 180 ILE A N 1
ATOM 1497 C CA . ILE A 1 180 ? 9.848 -8.089 1.107 1.00 91.81 180 ILE A CA 1
ATOM 1498 C C . ILE A 1 180 ? 9.793 -6.581 0.818 1.00 91.81 180 ILE A C 1
ATOM 1500 O O . ILE A 1 180 ? 8.992 -6.155 -0.012 1.00 91.81 180 ILE A O 1
ATOM 1504 N N . SER A 1 181 ? 10.694 -5.790 1.412 1.00 90.06 181 SER A N 1
ATOM 1505 C CA . SER A 1 181 ? 10.813 -4.342 1.193 1.00 90.06 181 SER A CA 1
ATOM 1506 C C . SER A 1 181 ? 11.401 -3.975 -0.180 1.00 90.06 181 SER A C 1
ATOM 1508 O O . SER A 1 181 ? 12.340 -4.605 -0.676 1.00 90.06 181 SER A O 1
ATOM 1510 N N . LYS A 1 182 ? 10.906 -2.877 -0.774 1.00 83.69 182 LYS A N 1
ATOM 1511 C CA . LYS A 1 182 ? 11.471 -2.293 -2.010 1.00 83.69 182 LYS A CA 1
ATOM 1512 C C . LYS A 1 182 ? 12.894 -1.763 -1.795 1.00 83.69 182 LYS A C 1
ATOM 1514 O O . LYS A 1 182 ? 13.718 -1.895 -2.692 1.00 83.69 182 LYS A O 1
ATOM 1519 N N . SER A 1 183 ? 13.184 -1.203 -0.617 1.00 83.12 183 SER A N 1
ATOM 1520 C CA . SER A 1 183 ? 14.496 -0.625 -0.289 1.00 83.12 183 SER A CA 1
ATOM 1521 C C . SER A 1 183 ? 15.549 -1.666 0.087 1.00 83.12 183 SER A C 1
ATOM 1523 O O . SER A 1 183 ? 16.691 -1.302 0.342 1.00 83.12 183 SER A O 1
ATOM 1525 N N . LYS A 1 184 ? 15.167 -2.948 0.192 1.00 86.94 184 LYS A N 1
ATOM 1526 C CA . LYS A 1 184 ? 16.011 -4.040 0.709 1.00 86.94 184 LYS A CA 1
ATOM 1527 C C . LYS A 1 184 ? 16.515 -3.856 2.145 1.00 86.94 184 LYS A C 1
ATOM 1529 O O . LYS A 1 184 ? 17.255 -4.699 2.636 1.00 86.94 184 LYS A O 1
ATOM 1534 N N . LYS A 1 185 ? 16.045 -2.824 2.849 1.00 90.56 185 LYS A N 1
ATOM 1535 C CA . LYS A 1 185 ? 16.339 -2.567 4.262 1.00 90.56 185 LYS A CA 1
ATOM 1536 C C . LYS A 1 185 ? 15.197 -3.068 5.142 1.00 90.56 185 LYS A C 1
ATOM 1538 O O . LYS A 1 185 ? 14.026 -2.825 4.828 1.00 90.56 185 LYS A O 1
ATOM 1543 N N . THR A 1 186 ? 15.550 -3.752 6.228 1.00 95.06 186 THR A N 1
ATOM 1544 C CA . THR A 1 186 ? 14.610 -4.131 7.289 1.00 95.06 186 THR A CA 1
ATOM 1545 C C . THR A 1 186 ? 14.217 -2.900 8.100 1.00 95.06 186 THR A C 1
ATOM 1547 O O . THR A 1 186 ? 15.044 -2.019 8.334 1.00 95.06 186 THR A O 1
ATOM 1550 N N . ARG A 1 187 ? 12.953 -2.827 8.523 1.00 95.19 187 ARG A N 1
ATOM 1551 C CA . ARG A 1 187 ? 12.450 -1.765 9.406 1.00 95.19 187 ARG A CA 1
ATOM 1552 C C . ARG A 1 187 ? 11.374 -2.288 10.348 1.00 95.19 187 ARG A C 1
ATOM 1554 O O . ARG A 1 187 ? 10.724 -3.274 10.029 1.00 95.19 187 ARG A O 1
ATOM 1561 N N . VAL A 1 188 ? 11.173 -1.613 11.477 1.00 96.25 188 VAL A N 1
ATOM 1562 C CA . VAL A 1 188 ? 10.256 -2.047 12.546 1.00 96.25 188 VAL A CA 1
ATOM 1563 C C . VAL A 1 188 ? 9.292 -0.903 12.903 1.00 96.25 188 VAL A C 1
ATOM 1565 O O . VAL A 1 188 ? 9.467 -0.243 13.930 1.00 96.25 188 VAL A O 1
ATOM 1568 N N . PRO A 1 189 ? 8.316 -0.567 12.034 1.00 95.56 189 PRO A N 1
ATOM 1569 C CA . PRO A 1 189 ? 7.304 0.431 12.361 1.00 95.56 189 PRO A CA 1
ATOM 1570 C C . PRO A 1 189 ? 6.469 -0.019 13.567 1.00 95.56 189 PRO A C 1
ATOM 1572 O O . PRO A 1 189 ? 5.880 -1.100 13.570 1.00 95.56 189 PRO A O 1
ATOM 1575 N N . ARG A 1 190 ? 6.415 0.836 14.595 1.00 95.75 190 ARG A N 1
ATOM 1576 C CA . ARG A 1 190 ? 5.534 0.655 15.759 1.00 95.75 190 ARG A CA 1
ATOM 1577 C C . ARG A 1 190 ? 4.083 0.979 15.421 1.00 95.75 190 ARG A C 1
ATOM 1579 O O . ARG A 1 190 ? 3.857 1.901 14.631 1.00 95.75 190 ARG A O 1
ATOM 1586 N N . PHE A 1 191 ? 3.142 0.309 16.074 1.00 97.12 191 PHE A N 1
ATOM 1587 C CA . PHE A 1 191 ? 1.748 0.749 16.103 1.00 97.12 191 PHE A CA 1
ATOM 1588 C C . PHE A 1 191 ? 1.635 2.063 16.879 1.00 97.12 191 PHE A C 1
ATOM 1590 O O . PHE A 1 191 ? 2.379 2.298 17.842 1.00 97.12 191 PHE A O 1
ATOM 1597 N N . LEU A 1 192 ? 0.751 2.938 16.420 1.00 95.69 192 LEU A N 1
ATOM 1598 C CA . LEU A 1 192 ? 0.426 4.196 17.094 1.00 95.69 192 LEU A CA 1
ATOM 1599 C C . LEU A 1 192 ? -1.035 4.207 17.554 1.00 95.69 192 LEU A C 1
ATOM 1601 O O . LEU A 1 192 ? -1.343 4.914 18.508 1.00 95.69 192 LEU A O 1
ATOM 1605 N N . ILE A 1 193 ? -1.879 3.366 16.948 1.00 96.06 193 ILE A N 1
ATOM 1606 C CA . ILE A 1 193 ? -3.281 3.176 17.319 1.00 96.06 193 ILE A CA 1
ATOM 1607 C C . ILE A 1 193 ? -3.397 1.889 18.153 1.00 96.06 193 ILE A C 1
ATOM 1609 O O . ILE A 1 193 ? -3.031 0.817 17.654 1.00 96.06 193 ILE A O 1
ATOM 1613 N N . PRO A 1 194 ? -3.873 1.953 19.413 1.00 95.00 194 PRO A N 1
ATOM 1614 C CA . PRO A 1 194 ? -4.024 0.779 20.277 1.00 95.00 194 PRO A CA 1
ATOM 1615 C C . PRO A 1 194 ? -4.855 -0.340 19.638 1.00 95.00 194 PRO A C 1
ATOM 1617 O O . PRO A 1 194 ? -4.463 -1.507 19.672 1.00 95.00 194 PRO A O 1
ATOM 1620 N N . GLU A 1 195 ? -5.954 0.019 18.981 1.00 96.94 195 GLU A N 1
ATOM 1621 C CA . GLU A 1 195 ? -6.881 -0.906 18.337 1.00 96.94 195 GLU A CA 1
ATOM 1622 C C . GLU A 1 195 ? -6.223 -1.700 17.207 1.00 96.94 195 GLU A C 1
ATOM 1624 O O . GLU A 1 195 ? -6.587 -2.853 16.992 1.00 96.94 195 GLU A O 1
ATOM 1629 N N . SER A 1 196 ? -5.209 -1.149 16.527 1.00 97.06 196 SER A N 1
ATOM 1630 C CA . SER A 1 196 ? -4.418 -1.891 15.536 1.00 97.06 196 SER A CA 1
ATOM 1631 C C . SER A 1 196 ? -3.769 -3.126 16.159 1.00 97.06 196 SER A C 1
ATOM 1633 O O . SER A 1 196 ? -3.830 -4.221 15.597 1.00 97.06 196 SER A O 1
ATOM 1635 N N . ARG A 1 197 ? -3.152 -2.958 17.338 1.00 95.62 197 ARG A N 1
ATOM 1636 C CA . ARG A 1 197 ? -2.511 -4.051 18.077 1.00 95.62 197 ARG A CA 1
ATOM 1637 C C . ARG A 1 197 ? -3.558 -5.068 18.515 1.00 95.62 197 ARG A C 1
ATOM 1639 O O . ARG A 1 197 ? -3.393 -6.250 18.232 1.00 95.62 197 ARG A O 1
ATOM 1646 N N . THR A 1 198 ? -4.622 -4.607 19.171 1.00 96.38 198 THR A N 1
ATOM 1647 C CA . THR A 1 198 ? -5.689 -5.469 19.700 1.00 96.38 198 THR A CA 1
ATOM 1648 C C . THR A 1 198 ? -6.360 -6.276 18.588 1.00 96.38 198 THR A C 1
ATOM 1650 O O . THR A 1 198 ? -6.572 -7.479 18.734 1.00 96.38 198 THR A O 1
ATOM 1653 N N . LEU A 1 199 ? -6.628 -5.649 17.439 1.00 97.44 199 LEU A N 1
ATOM 1654 C CA . LEU A 1 199 ? -7.216 -6.305 16.275 1.00 97.44 199 LEU A CA 1
ATOM 1655 C C . LEU A 1 199 ? -6.286 -7.367 15.675 1.00 97.44 199 LEU A C 1
ATOM 1657 O O . LEU A 1 199 ? -6.756 -8.440 15.294 1.00 97.44 199 LEU A O 1
ATOM 1661 N N . LEU A 1 200 ? -4.976 -7.103 15.610 1.00 97.44 200 LEU A N 1
ATOM 1662 C CA . LEU A 1 200 ? -3.995 -8.082 15.135 1.00 97.44 200 LEU A CA 1
ATOM 1663 C C . LEU A 1 200 ? -3.835 -9.259 16.109 1.00 97.44 200 LEU A C 1
ATOM 1665 O O . LEU A 1 200 ? -3.819 -10.405 15.660 1.00 97.44 200 LEU A O 1
ATOM 1669 N N . ASP A 1 201 ? -3.762 -8.988 17.416 1.00 96.81 201 ASP A N 1
ATOM 1670 C CA . ASP A 1 201 ? -3.726 -10.011 18.471 1.00 96.81 201 ASP A CA 1
ATOM 1671 C C . ASP A 1 201 ? -4.955 -10.929 18.363 1.00 96.81 201 ASP A C 1
ATOM 1673 O O . ASP A 1 201 ? -4.818 -12.152 18.255 1.00 96.81 201 ASP A O 1
ATOM 1677 N N . LYS A 1 202 ? -6.156 -10.335 18.300 1.00 96.88 202 LYS A N 1
ATOM 1678 C CA . LYS A 1 202 ? -7.416 -11.069 18.138 1.00 96.88 202 LYS A CA 1
ATOM 1679 C C . LYS A 1 202 ? -7.433 -11.895 16.855 1.00 96.88 202 LYS A C 1
ATOM 1681 O O . LYS A 1 202 ? -7.807 -13.062 16.888 1.00 96.88 202 LYS A O 1
ATOM 1686 N N . TRP A 1 203 ? -6.998 -11.325 15.733 1.00 97.62 203 TRP A N 1
ATOM 1687 C CA . TRP A 1 203 ? -6.948 -12.036 14.458 1.00 97.62 203 TRP A CA 1
ATOM 1688 C C . TRP A 1 203 ? -6.031 -13.262 14.503 1.00 97.62 203 TRP A C 1
ATOM 1690 O O . TRP A 1 203 ? -6.435 -14.343 14.073 1.00 97.62 203 TRP A O 1
ATOM 1700 N N . ILE A 1 204 ? -4.812 -13.111 15.031 1.00 97.94 204 ILE A N 1
ATOM 1701 C CA . ILE A 1 204 ? -3.846 -14.211 15.166 1.00 97.94 204 ILE A CA 1
ATOM 1702 C C . ILE A 1 204 ? -4.425 -15.318 16.051 1.00 97.94 204 ILE A C 1
ATOM 1704 O O . ILE A 1 204 ? -4.331 -16.493 15.691 1.00 97.94 204 ILE A O 1
ATOM 1708 N N . PHE A 1 205 ? -5.057 -14.942 17.166 1.00 97.31 205 PHE A N 1
ATOM 1709 C CA . PHE A 1 205 ? -5.698 -15.873 18.089 1.00 97.31 205 PHE A CA 1
ATOM 1710 C C . PHE A 1 205 ? -6.879 -16.614 17.443 1.00 97.31 205 PHE A C 1
ATOM 1712 O O . PHE A 1 205 ? -6.868 -17.843 17.371 1.00 97.31 205 PHE A O 1
ATOM 1719 N N . ASP A 1 206 ? -7.856 -15.883 16.897 1.00 96.56 206 ASP A N 1
ATOM 1720 C CA . ASP A 1 206 ? -9.080 -16.442 16.306 1.00 96.56 206 ASP A CA 1
ATOM 1721 C C . ASP A 1 206 ? -8.769 -17.364 15.116 1.00 96.56 206 ASP A C 1
ATOM 1723 O O . ASP A 1 206 ? -9.412 -18.397 14.919 1.00 96.56 206 ASP A O 1
ATOM 1727 N N . LYS A 1 207 ? -7.760 -17.006 14.310 1.00 97.44 207 LYS A N 1
ATOM 1728 C CA . LYS A 1 207 ? -7.304 -17.807 13.164 1.00 97.44 207 LYS A CA 1
ATOM 1729 C C . LYS A 1 207 ? -6.285 -18.884 13.536 1.00 97.44 207 LYS A C 1
ATOM 1731 O O . LYS A 1 207 ? -5.910 -19.661 12.661 1.00 97.44 207 LYS A O 1
ATOM 1736 N N . LYS A 1 208 ? -5.865 -18.959 14.806 1.00 97.88 208 LYS A N 1
ATOM 1737 C CA . LYS A 1 208 ? -4.871 -19.914 15.323 1.00 97.88 208 LYS A CA 1
ATOM 1738 C C . LYS A 1 208 ? -3.568 -19.901 14.510 1.00 97.88 208 LYS A C 1
ATOM 1740 O O . LYS A 1 208 ? -2.990 -20.956 14.240 1.00 97.88 208 LYS A O 1
ATOM 1745 N N . LEU A 1 209 ? -3.130 -18.710 14.092 1.00 97.88 209 LEU A N 1
ATOM 1746 C CA . LEU A 1 209 ? -1.949 -18.560 13.243 1.00 97.88 209 LEU A CA 1
ATOM 1747 C C . LEU A 1 209 ? -0.673 -18.844 14.038 1.00 97.88 209 LEU A C 1
ATOM 1749 O O . LEU A 1 209 ? -0.484 -18.373 15.159 1.00 97.88 209 LEU A O 1
ATOM 1753 N N . LYS A 1 210 ? 0.232 -19.597 13.425 1.00 98.00 210 LYS A N 1
ATOM 1754 C CA . LYS A 1 210 ? 1.547 -19.956 13.952 1.00 98.00 210 LYS A CA 1
ATOM 1755 C C . LYS A 1 210 ? 2.610 -18.993 13.417 1.00 98.00 210 LYS A C 1
ATOM 1757 O O . LYS A 1 210 ? 2.401 -18.359 12.386 1.00 98.00 210 LYS A O 1
ATOM 1762 N N . PRO A 1 211 ? 3.811 -18.932 14.023 1.00 97.62 211 PRO A N 1
ATOM 1763 C CA . PRO A 1 211 ? 4.875 -18.017 13.592 1.00 97.62 211 PRO A CA 1
ATOM 1764 C C . PRO A 1 211 ? 5.245 -18.084 12.097 1.00 97.62 211 PRO A C 1
ATOM 1766 O O . PRO A 1 211 ? 5.660 -17.080 11.521 1.00 97.62 211 PRO A O 1
ATOM 1769 N N . LYS A 1 212 ? 5.098 -19.255 11.461 1.00 96.88 212 LYS A N 1
ATOM 1770 C CA . LYS A 1 212 ? 5.411 -19.470 10.036 1.00 96.88 212 LYS A CA 1
ATOM 1771 C C . LYS A 1 212 ? 4.264 -19.105 9.086 1.00 96.88 212 LYS A C 1
ATOM 1773 O O . LYS A 1 212 ? 4.475 -19.119 7.876 1.00 96.88 212 LYS A O 1
ATOM 1778 N N . ASP A 1 213 ? 3.088 -18.781 9.613 1.00 97.88 213 ASP A N 1
ATOM 1779 C CA . ASP A 1 213 ? 1.922 -18.457 8.803 1.00 97.88 213 ASP A CA 1
ATOM 1780 C C . ASP A 1 213 ? 1.965 -16.994 8.351 1.00 97.88 213 ASP A C 1
ATOM 1782 O O . ASP A 1 213 ? 2.450 -16.102 9.061 1.00 97.88 213 ASP A O 1
ATOM 1786 N N . ALA A 1 214 ? 1.441 -16.744 7.150 1.00 97.12 214 ALA A N 1
ATOM 1787 C CA . ALA A 1 214 ? 1.194 -15.390 6.681 1.00 97.12 214 ALA A CA 1
ATOM 1788 C C . ALA A 1 214 ? 0.130 -14.729 7.567 1.00 97.12 214 ALA A C 1
ATOM 1790 O O . ALA A 1 214 ? -0.886 -15.347 7.886 1.00 97.12 214 ALA A O 1
ATOM 1791 N N . ILE A 1 215 ? 0.336 -13.461 7.930 1.00 97.25 215 ILE A N 1
ATOM 1792 C CA . ILE A 1 215 ? -0.632 -12.717 8.752 1.00 97.25 215 ILE A CA 1
ATOM 1793 C C . ILE A 1 215 ? -1.963 -12.588 8.008 1.00 97.25 215 ILE A C 1
ATOM 1795 O O . ILE A 1 215 ? -3.030 -12.732 8.604 1.00 97.25 215 ILE A O 1
ATOM 1799 N N . PHE A 1 216 ? -1.902 -12.332 6.699 1.00 96.50 216 PHE A N 1
ATOM 1800 C CA . PHE A 1 216 ? -3.078 -12.146 5.864 1.00 96.50 216 PHE A CA 1
ATOM 1801 C C . PHE A 1 216 ? -3.162 -13.213 4.765 1.00 96.50 216 PHE A C 1
ATOM 1803 O O . PHE A 1 216 ? -2.187 -13.415 4.043 1.00 96.50 216 PHE A O 1
ATOM 1810 N N . PRO A 1 217 ? -4.316 -13.878 4.578 1.00 92.38 217 PRO A N 1
ATOM 1811 C CA . PRO A 1 217 ? -4.419 -15.033 3.685 1.00 92.38 217 PRO A CA 1
ATOM 1812 C C . PRO A 1 217 ? -4.569 -14.665 2.201 1.00 92.38 217 PRO A C 1
ATOM 1814 O O . PRO A 1 217 ? -4.563 -15.545 1.342 1.00 92.38 217 PRO A O 1
ATOM 1817 N N . TYR A 1 218 ? -4.774 -13.387 1.866 1.00 94.12 218 TYR A N 1
ATOM 1818 C CA . TYR A 1 218 ? -5.075 -12.964 0.496 1.00 94.12 218 TYR A CA 1
ATOM 1819 C C . TYR A 1 218 ? -3.868 -12.359 -0.214 1.00 94.12 218 TYR A C 1
ATOM 1821 O O . TYR A 1 218 ? -3.058 -11.645 0.367 1.00 94.12 218 TYR A O 1
ATOM 1829 N N . ASN A 1 219 ? -3.791 -12.595 -1.524 1.00 92.19 219 ASN A N 1
ATOM 1830 C CA . ASN A 1 219 ? -2.794 -11.963 -2.378 1.00 92.19 219 ASN A CA 1
ATOM 1831 C C . ASN A 1 219 ? -3.200 -10.533 -2.781 1.00 92.19 219 ASN A C 1
ATOM 1833 O O . ASN A 1 219 ? -4.335 -10.092 -2.583 1.00 92.19 219 ASN A O 1
ATOM 1837 N N . TYR A 1 220 ? -2.259 -9.813 -3.396 1.00 91.81 220 TYR A N 1
ATOM 1838 C CA . TYR A 1 220 ? -2.472 -8.430 -3.822 1.00 91.81 220 TYR A CA 1
ATOM 1839 C C . TYR A 1 220 ? -3.664 -8.276 -4.767 1.00 91.81 220 TYR A C 1
ATOM 1841 O O . TYR A 1 220 ? -4.415 -7.318 -4.627 1.00 91.81 220 TYR A O 1
ATOM 1849 N N . ASP A 1 221 ? -3.844 -9.182 -5.730 1.00 87.69 221 ASP A N 1
ATOM 1850 C CA . ASP A 1 221 ? -4.877 -9.028 -6.756 1.00 87.69 221 ASP A CA 1
ATOM 1851 C C . ASP A 1 221 ? -6.278 -9.182 -6.150 1.00 87.69 221 ASP A C 1
ATOM 1853 O O . ASP A 1 221 ? -7.165 -8.384 -6.452 1.00 87.69 221 ASP A O 1
ATOM 1857 N N . LYS A 1 222 ? -6.470 -10.133 -5.223 1.00 93.19 222 LYS A N 1
ATOM 1858 C CA . LYS A 1 222 ? -7.720 -10.269 -4.461 1.00 93.19 222 LYS A CA 1
ATOM 1859 C C . LYS A 1 222 ? -7.987 -9.027 -3.607 1.00 93.19 222 LYS A C 1
ATOM 1861 O O . LYS A 1 222 ? -9.099 -8.504 -3.625 1.00 93.19 222 LYS A O 1
ATOM 1866 N N . THR A 1 223 ? -6.970 -8.512 -2.918 1.00 96.31 223 THR A N 1
ATOM 1867 C CA . THR A 1 223 ? -7.082 -7.277 -2.126 1.00 96.31 223 THR A CA 1
ATOM 1868 C C . THR A 1 223 ? -7.417 -6.067 -2.999 1.00 96.31 223 THR A C 1
ATOM 1870 O O . THR A 1 223 ? -8.325 -5.307 -2.681 1.00 96.31 223 THR A O 1
ATOM 1873 N N . TYR A 1 224 ? -6.742 -5.902 -4.136 1.00 94.44 224 TYR A N 1
ATOM 1874 C CA . TYR A 1 224 ? -7.003 -4.813 -5.074 1.00 94.44 224 TYR A CA 1
ATOM 1875 C C . TYR A 1 224 ? -8.425 -4.876 -5.635 1.00 94.44 224 TYR A C 1
ATOM 1877 O O . TYR A 1 224 ? -9.108 -3.855 -5.685 1.00 94.44 224 TYR A O 1
ATOM 1885 N N . ARG A 1 225 ? -8.890 -6.071 -6.023 1.00 91.81 225 ARG A N 1
ATOM 1886 C CA . ARG A 1 225 ? -10.255 -6.270 -6.523 1.00 91.81 225 ARG A CA 1
ATOM 1887 C C . ARG A 1 225 ? -11.301 -5.904 -5.478 1.00 91.81 225 ARG A C 1
ATOM 1889 O O . ARG A 1 225 ? -12.264 -5.241 -5.840 1.00 91.81 225 ARG A O 1
ATOM 1896 N N . TYR A 1 226 ? -11.096 -6.272 -4.213 1.00 97.50 226 TYR A N 1
ATOM 1897 C CA . TYR A 1 226 ? -11.994 -5.862 -3.134 1.00 97.50 226 TYR A CA 1
ATOM 1898 C C . TYR A 1 226 ? -12.073 -4.333 -3.018 1.00 97.50 226 TYR A C 1
ATOM 1900 O O . TYR A 1 226 ? -13.163 -3.769 -3.082 1.00 97.50 226 TYR A O 1
ATOM 1908 N N . PHE A 1 227 ? -10.932 -3.640 -2.945 1.00 97.62 227 PHE A N 1
ATOM 1909 C CA . PHE A 1 227 ? -10.924 -2.174 -2.848 1.00 97.62 227 PHE A CA 1
ATOM 1910 C C . PHE A 1 227 ? -11.596 -1.513 -4.056 1.00 97.62 227 PHE A C 1
ATOM 1912 O O . PHE A 1 227 ? -12.438 -0.633 -3.893 1.00 97.62 227 PHE A O 1
ATOM 1919 N N . ARG A 1 228 ? -11.263 -1.958 -5.271 1.00 94.00 228 ARG A N 1
ATOM 1920 C CA . ARG A 1 228 ? -11.758 -1.350 -6.509 1.00 94.00 228 ARG A CA 1
ATOM 1921 C C . ARG A 1 228 ? -13.234 -1.637 -6.774 1.00 94.00 228 ARG A C 1
ATOM 1923 O O . ARG A 1 228 ? -13.956 -0.733 -7.166 1.00 94.00 228 ARG A O 1
ATOM 1930 N N . TYR A 1 229 ? -13.657 -2.888 -6.630 1.00 93.44 229 TYR A N 1
ATOM 1931 C CA . TYR A 1 229 ? -14.963 -3.341 -7.115 1.00 93.44 229 TYR A CA 1
ATOM 1932 C C . TYR A 1 229 ? -15.991 -3.544 -6.004 1.00 93.44 229 TYR A C 1
ATOM 1934 O O . TYR A 1 229 ? -17.176 -3.629 -6.301 1.00 93.44 229 TYR A O 1
ATOM 1942 N N . SER A 1 230 ? -15.568 -3.628 -4.742 1.00 95.69 230 SER A N 1
ATOM 1943 C CA . SER A 1 230 ? -16.483 -3.827 -3.611 1.00 95.69 230 SER A CA 1
ATOM 1944 C C . SER A 1 230 ? -16.518 -2.623 -2.678 1.00 95.69 230 SER A C 1
ATOM 1946 O O . SER A 1 230 ? -17.599 -2.227 -2.260 1.00 95.69 230 SER A O 1
ATOM 1948 N N . LEU A 1 231 ? -15.361 -2.037 -2.359 1.00 97.44 231 LEU A N 1
ATOM 1949 C CA . LEU A 1 231 ? -15.276 -0.9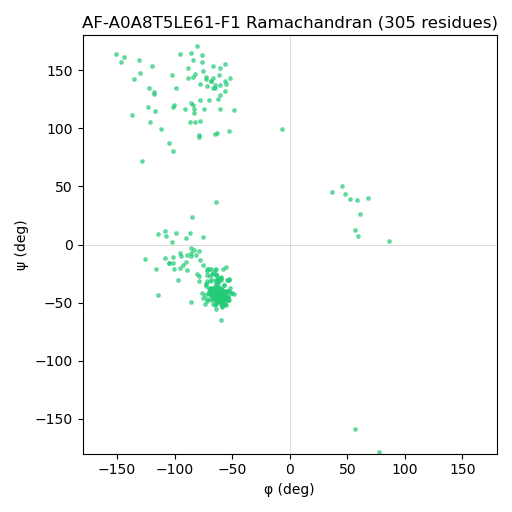35 -1.401 1.00 97.44 231 LEU A CA 1
ATOM 1950 C C . LEU A 1 231 ? -15.530 0.429 -2.054 1.00 97.44 231 LEU A C 1
ATOM 1952 O O . LEU A 1 231 ? -16.380 1.170 -1.576 1.00 97.44 231 LEU A O 1
ATOM 1956 N N . SER A 1 232 ? -14.855 0.731 -3.171 1.00 96.25 232 SER A N 1
ATOM 1957 C CA . SER A 1 232 ? -14.986 2.025 -3.867 1.00 96.25 232 SER A CA 1
ATOM 1958 C C . SER A 1 232 ? -16.444 2.382 -4.199 1.00 96.25 232 SER A C 1
ATOM 1960 O O . SER A 1 232 ? -16.865 3.481 -3.851 1.00 96.25 232 SER A O 1
ATOM 1962 N N . PRO A 1 233 ? -17.268 1.474 -4.772 1.00 95.88 233 PRO A N 1
ATOM 1963 C CA . PRO A 1 233 ? -18.659 1.808 -5.086 1.00 95.88 233 PRO A CA 1
ATOM 1964 C C . PRO A 1 233 ? -19.512 2.112 -3.850 1.00 95.88 233 PRO A C 1
ATOM 1966 O O . PRO A 1 233 ? -20.432 2.913 -3.933 1.00 95.88 233 PRO A O 1
ATOM 1969 N N . LYS A 1 234 ? -19.210 1.489 -2.703 1.00 97.56 234 LYS A N 1
ATOM 1970 C CA . LYS A 1 234 ? -19.955 1.706 -1.454 1.00 97.56 234 LYS A CA 1
ATOM 1971 C C . LYS A 1 234 ? -19.559 2.997 -0.740 1.00 97.56 234 LYS A C 1
ATOM 1973 O O . LYS A 1 234 ? -20.388 3.583 -0.060 1.00 97.56 234 LYS A O 1
ATOM 1978 N N . ILE A 1 235 ? -18.298 3.408 -0.871 1.00 96.38 235 ILE A N 1
ATOM 1979 C CA . ILE A 1 235 ? -17.794 4.671 -0.315 1.00 96.38 235 ILE A CA 1
ATOM 1980 C C . ILE A 1 235 ? -18.150 5.858 -1.224 1.00 96.38 235 ILE A C 1
ATOM 1982 O O . ILE A 1 235 ? -18.254 6.983 -0.750 1.00 96.38 235 ILE A O 1
ATOM 1986 N N . GLY A 1 236 ? -18.348 5.622 -2.525 1.00 95.38 236 GLY A N 1
ATOM 1987 C CA . GLY A 1 236 ? -18.667 6.667 -3.502 1.00 95.38 236 GLY A CA 1
ATOM 1988 C C . GLY A 1 236 ? -17.442 7.376 -4.088 1.00 95.38 236 GLY A C 1
ATOM 1989 O O . GLY A 1 236 ? -17.596 8.262 -4.920 1.00 95.38 236 GLY A O 1
ATOM 1990 N N . ILE A 1 237 ? -16.227 6.961 -3.715 1.00 94.00 237 ILE A N 1
ATOM 1991 C CA . ILE A 1 237 ? -14.975 7.418 -4.330 1.00 94.00 237 ILE A CA 1
ATOM 1992 C C . ILE A 1 237 ? -14.091 6.229 -4.687 1.00 94.00 237 ILE A C 1
ATOM 1994 O O . ILE A 1 237 ? -14.217 5.135 -4.129 1.00 94.00 237 ILE A O 1
ATOM 1998 N N . GLN A 1 238 ? -13.155 6.439 -5.611 1.00 94.69 238 GLN A N 1
ATOM 1999 C CA . GLN A 1 238 ? -12.103 5.458 -5.835 1.00 94.69 238 GLN A CA 1
ATOM 2000 C C . GLN A 1 238 ? -11.301 5.286 -4.543 1.00 94.69 238 GLN A C 1
ATOM 2002 O O . GLN A 1 238 ? -10.964 6.259 -3.889 1.00 94.69 238 GLN A O 1
ATOM 2007 N N . VAL A 1 239 ? -10.975 4.048 -4.181 1.00 95.56 239 VAL A N 1
ATOM 2008 C CA . VAL A 1 239 ? -10.019 3.757 -3.111 1.00 95.56 239 VAL A CA 1
ATOM 2009 C C . VAL A 1 239 ? -9.064 2.665 -3.560 1.00 95.56 239 VAL A C 1
ATOM 2011 O O . VAL A 1 239 ? -9.434 1.712 -4.254 1.00 95.56 239 VAL A O 1
ATOM 2014 N N . ARG A 1 240 ? -7.796 2.782 -3.162 1.00 95.75 240 ARG A N 1
ATOM 2015 C CA . ARG A 1 240 ? -6.779 1.755 -3.415 1.00 95.75 240 ARG A CA 1
ATOM 2016 C C . ARG A 1 240 ? -6.044 1.422 -2.124 1.00 95.75 240 ARG A C 1
ATOM 2018 O O . ARG A 1 240 ? -5.789 2.320 -1.331 1.00 95.75 240 ARG A O 1
ATOM 2025 N N . PRO A 1 241 ? -5.588 0.172 -1.930 1.00 94.94 241 PRO A N 1
ATOM 2026 C CA . PRO A 1 241 ? -4.904 -0.196 -0.691 1.00 94.94 241 PRO A CA 1
ATOM 2027 C C . PRO A 1 241 ? -3.639 0.628 -0.421 1.00 94.94 241 PRO A C 1
ATOM 2029 O O . PRO A 1 241 ? -3.245 0.802 0.724 1.00 94.94 241 PRO A O 1
ATOM 2032 N N . HIS A 1 242 ? -2.970 1.116 -1.475 1.00 95.25 242 HIS A N 1
ATOM 2033 C CA . HIS A 1 242 ? -1.775 1.943 -1.312 1.00 95.25 242 HIS A CA 1
ATOM 2034 C C . HIS A 1 242 ? -2.093 3.347 -0.786 1.00 95.25 242 HIS A C 1
ATOM 2036 O O . HIS A 1 242 ? -1.241 3.929 -0.128 1.00 95.25 242 HIS A O 1
ATOM 2042 N N . TRP A 1 243 ? -3.304 3.861 -1.022 1.00 96.94 243 TRP A N 1
ATOM 2043 C CA . TRP A 1 243 ? -3.730 5.193 -0.587 1.00 96.94 243 TRP A CA 1
ATOM 2044 C C . TRP A 1 243 ? -3.731 5.319 0.934 1.00 96.94 243 TRP A C 1
ATOM 2046 O O . TRP A 1 243 ? -3.211 6.294 1.442 1.00 96.94 243 TRP A O 1
ATOM 2056 N N . LEU A 1 244 ? -4.099 4.261 1.665 1.00 98.25 244 LEU A N 1
ATOM 2057 C CA . LEU A 1 244 ? -3.984 4.207 3.131 1.00 98.25 244 LEU A CA 1
ATOM 2058 C C . LEU A 1 244 ? -2.584 4.561 3.650 1.00 98.25 244 LEU A C 1
ATOM 2060 O O . LEU A 1 244 ? -2.443 5.219 4.678 1.00 98.25 244 LEU A O 1
ATOM 2064 N N . ARG A 1 245 ? -1.536 4.140 2.932 1.00 96.56 245 ARG A N 1
ATOM 2065 C CA . ARG A 1 245 ? -0.163 4.522 3.263 1.00 96.56 245 ARG A CA 1
ATOM 2066 C C . ARG A 1 245 ? 0.077 6.001 2.992 1.00 96.56 245 ARG A C 1
ATOM 2068 O O . ARG A 1 245 ? 0.684 6.640 3.837 1.00 96.56 245 ARG A O 1
ATOM 2075 N N . HIS A 1 246 ? -0.335 6.507 1.829 1.00 96.25 246 HIS A N 1
ATOM 2076 C CA . HIS A 1 246 ? -0.197 7.927 1.489 1.00 96.25 246 HIS A CA 1
ATOM 2077 C C . HIS A 1 246 ? -0.858 8.782 2.570 1.00 96.25 246 HIS A C 1
ATOM 2079 O O . HIS A 1 246 ? -0.185 9.586 3.203 1.00 96.25 246 HIS A O 1
ATOM 2085 N N . THR A 1 247 ? -2.112 8.472 2.888 1.00 97.94 247 THR A N 1
ATOM 2086 C CA . THR A 1 247 ? -2.882 9.100 3.957 1.00 97.94 247 THR A CA 1
ATOM 2087 C C . THR A 1 247 ? -2.174 9.050 5.304 1.00 97.94 247 THR A C 1
ATOM 2089 O O . THR A 1 247 ? -2.073 10.072 5.971 1.00 97.94 247 THR A O 1
ATOM 2092 N N . ARG A 1 248 ? -1.625 7.896 5.715 1.00 97.81 248 ARG A N 1
ATOM 2093 C CA . ARG A 1 248 ? -0.897 7.826 6.988 1.00 97.81 248 ARG A CA 1
ATOM 2094 C C . ARG A 1 248 ? 0.324 8.729 7.013 1.00 97.81 248 ARG A C 1
ATOM 2096 O O . ARG A 1 248 ? 0.599 9.340 8.039 1.00 97.81 248 ARG A O 1
ATOM 2103 N N . ILE A 1 249 ? 1.085 8.756 5.924 1.00 96.62 249 ILE A N 1
ATOM 2104 C CA . ILE A 1 249 ? 2.279 9.595 5.832 1.00 96.62 249 ILE A CA 1
ATOM 2105 C C . ILE A 1 249 ? 1.871 11.060 5.959 1.00 96.62 249 ILE A C 1
ATOM 2107 O O . ILE A 1 249 ? 2.478 11.762 6.759 1.00 96.62 249 ILE A O 1
ATOM 2111 N N . THR A 1 250 ? 0.804 11.471 5.267 1.00 97.00 250 THR A N 1
ATOM 2112 C CA . THR A 1 250 ? 0.216 12.807 5.397 1.00 97.00 250 THR A CA 1
ATOM 2113 C C . THR A 1 250 ? -0.207 13.107 6.837 1.00 97.00 250 THR A C 1
ATOM 2115 O O . THR A 1 250 ? 0.225 14.107 7.388 1.00 97.00 250 THR A O 1
ATOM 2118 N N . HIS A 1 251 ? -0.966 12.221 7.493 1.00 97.81 251 HIS A N 1
ATOM 2119 C CA . HIS A 1 251 ? -1.426 12.421 8.877 1.00 97.81 251 HIS A CA 1
ATOM 2120 C C . HIS A 1 251 ? -0.287 12.499 9.905 1.00 97.81 251 HIS A C 1
ATOM 2122 O O . HIS A 1 251 ? -0.466 13.082 10.966 1.00 97.81 251 HIS A O 1
ATOM 2128 N N . LEU A 1 252 ? 0.865 11.877 9.634 1.00 96.75 252 LEU A N 1
ATOM 2129 C CA . LEU A 1 252 ? 2.028 11.927 10.526 1.00 96.75 252 LEU A CA 1
ATOM 2130 C C . LEU A 1 252 ? 2.970 13.093 10.215 1.00 96.75 252 LEU A C 1
ATOM 2132 O O . LEU A 1 252 ? 3.840 13.382 11.031 1.00 96.75 252 LEU A O 1
ATOM 2136 N N . ALA A 1 253 ? 2.843 13.732 9.053 1.00 95.31 253 ALA A N 1
ATOM 2137 C CA . ALA A 1 253 ? 3.759 14.777 8.614 1.00 95.31 253 ALA A CA 1
ATOM 2138 C C . ALA A 1 253 ? 3.799 16.021 9.523 1.00 95.31 253 ALA A C 1
ATOM 2140 O O . ALA A 1 253 ? 4.901 16.532 9.724 1.00 95.31 253 ALA A O 1
ATOM 2141 N N . PRO A 1 254 ? 2.683 16.477 10.129 1.00 92.94 254 PRO A N 1
ATOM 2142 C CA . PRO A 1 254 ? 2.718 17.592 11.078 1.00 92.94 254 PRO A CA 1
ATOM 2143 C C . PRO A 1 254 ? 3.455 17.271 12.388 1.00 92.94 254 PRO A C 1
ATOM 2145 O O . PRO A 1 254 ? 4.052 18.154 12.996 1.00 92.94 254 PRO A O 1
ATOM 2148 N N . GLU A 1 255 ? 3.435 16.008 12.828 1.00 91.62 255 GLU A N 1
ATOM 2149 C CA . GLU A 1 255 ? 3.911 15.600 14.161 1.00 91.62 255 GLU A CA 1
ATOM 2150 C C . GLU A 1 255 ? 5.270 14.882 14.146 1.00 91.62 255 GLU A C 1
ATOM 2152 O O . GLU A 1 255 ? 5.897 14.687 15.191 1.00 91.62 255 GLU A O 1
ATOM 2157 N N . MET A 1 256 ? 5.723 14.421 12.979 1.00 93.00 256 MET A N 1
ATOM 2158 C CA . MET A 1 256 ? 6.907 13.579 12.843 1.00 93.00 256 MET A CA 1
ATOM 2159 C C . MET A 1 256 ? 7.984 14.256 12.006 1.00 93.00 256 MET A C 1
ATOM 2161 O O . MET A 1 256 ? 7.761 14.651 10.867 1.00 93.00 256 MET A O 1
ATOM 2165 N N . GLU A 1 257 ? 9.201 14.286 12.548 1.00 91.62 257 GLU A N 1
ATOM 2166 C CA . GLU A 1 257 ? 10.382 14.754 11.825 1.00 91.62 257 GLU A CA 1
ATOM 2167 C C . GLU A 1 257 ? 10.575 13.971 10.509 1.00 91.62 257 GLU A C 1
ATOM 2169 O O . GLU A 1 257 ? 10.389 12.748 10.451 1.00 91.62 257 GLU A O 1
ATOM 2174 N N . GLY A 1 258 ? 10.925 14.686 9.435 1.00 88.06 258 GLY A N 1
ATOM 2175 C CA . GLY A 1 258 ? 10.889 14.169 8.065 1.00 88.06 258 GLY A CA 1
ATOM 2176 C C . GLY A 1 258 ? 11.769 12.937 7.834 1.00 88.06 258 GLY A C 1
ATOM 2177 O O . GLY A 1 258 ? 11.350 11.998 7.151 1.00 88.06 258 GLY A O 1
ATOM 2178 N N . LEU A 1 259 ? 12.960 12.872 8.440 1.00 87.25 259 LEU A N 1
ATOM 2179 C CA . LEU A 1 259 ? 13.828 11.698 8.361 1.00 87.25 259 LEU A CA 1
ATOM 2180 C C . LEU A 1 259 ? 13.223 10.495 9.093 1.00 87.25 259 LEU A C 1
ATOM 2182 O O . LEU A 1 259 ? 13.283 9.373 8.573 1.00 87.25 259 LEU A O 1
ATOM 2186 N N . LEU A 1 260 ? 12.619 10.687 10.269 1.00 90.62 260 LEU A N 1
ATOM 2187 C CA . LEU A 1 260 ? 11.871 9.631 10.959 1.00 90.62 260 LEU A CA 1
ATOM 2188 C C . LEU A 1 260 ? 10.673 9.141 10.133 1.00 90.62 260 LEU A C 1
ATOM 2190 O O . LEU A 1 260 ? 10.480 7.925 10.007 1.00 90.62 260 LEU A O 1
ATOM 2194 N N . LEU A 1 261 ? 9.914 10.055 9.528 1.00 92.56 261 LEU A N 1
ATOM 2195 C CA . LEU A 1 261 ? 8.766 9.740 8.677 1.00 92.56 261 LEU A CA 1
ATOM 2196 C C . LEU A 1 261 ? 9.183 8.952 7.429 1.00 92.56 261 LEU A C 1
ATOM 2198 O O . LEU A 1 261 ? 8.594 7.910 7.112 1.00 92.56 261 LEU A O 1
ATOM 2202 N N . GLY A 1 262 ? 10.259 9.381 6.766 1.00 89.44 262 GLY A N 1
ATOM 2203 C CA . GLY A 1 262 ? 10.855 8.680 5.632 1.00 89.44 262 GLY A CA 1
ATOM 2204 C C . GLY A 1 262 ? 11.334 7.275 6.009 1.00 89.44 262 GLY A C 1
ATOM 2205 O O . GLY A 1 262 ? 11.023 6.301 5.312 1.00 89.44 262 GLY A O 1
ATOM 2206 N N . LYS A 1 263 ? 12.011 7.127 7.159 1.00 89.50 263 LYS A N 1
ATOM 2207 C CA . LYS A 1 263 ? 12.456 5.825 7.694 1.00 89.50 263 LYS A CA 1
ATOM 2208 C C . LYS A 1 263 ? 11.281 4.896 8.010 1.00 89.50 263 LYS A C 1
ATOM 2210 O O . LYS A 1 263 ? 11.317 3.731 7.606 1.00 89.50 263 LYS A O 1
ATOM 2215 N N . ARG A 1 264 ? 10.230 5.394 8.676 1.00 91.38 264 ARG A N 1
ATOM 2216 C CA . ARG A 1 264 ? 8.999 4.633 8.979 1.00 91.38 264 ARG A CA 1
ATOM 2217 C C . ARG A 1 264 ? 8.354 4.114 7.694 1.00 91.38 264 ARG A C 1
ATOM 2219 O O . ARG A 1 264 ? 8.070 2.920 7.558 1.00 91.38 264 ARG A O 1
ATOM 2226 N N . SER A 1 265 ? 8.222 5.002 6.717 1.00 88.75 265 SER A N 1
ATOM 2227 C CA . SER A 1 265 ? 7.614 4.718 5.419 1.00 88.75 265 SER A CA 1
ATOM 2228 C C . SER A 1 265 ? 8.506 3.837 4.540 1.00 88.75 265 SER A C 1
ATOM 2230 O O . SER A 1 265 ? 8.026 3.165 3.626 1.00 88.75 265 SER A O 1
ATOM 2232 N N . GLY A 1 266 ? 9.813 3.775 4.786 1.00 86.81 266 GLY A N 1
ATOM 2233 C CA . GLY A 1 266 ? 10.755 3.102 3.894 1.00 86.81 266 GLY A CA 1
ATOM 2234 C C . GLY A 1 266 ? 10.901 3.839 2.559 1.00 86.81 266 GLY A C 1
ATOM 2235 O O . GLY A 1 266 ? 10.921 3.199 1.499 1.00 86.81 266 GLY A O 1
ATOM 2236 N N . HIS A 1 267 ? 10.925 5.173 2.612 1.00 87.62 267 HIS A N 1
ATOM 2237 C CA . HIS A 1 267 ? 11.424 6.023 1.533 1.00 87.62 267 HIS A CA 1
ATOM 2238 C C . HIS A 1 267 ? 12.954 6.015 1.571 1.00 87.62 267 HIS A C 1
ATOM 2240 O O . HIS A 1 267 ? 13.555 5.996 2.644 1.00 87.62 267 HIS A O 1
ATOM 2246 N N . MET A 1 268 ? 13.582 5.929 0.398 1.00 77.25 268 MET A N 1
ATOM 2247 C CA . MET A 1 268 ? 15.047 6.008 0.294 1.00 77.25 268 MET A CA 1
ATOM 2248 C C . MET A 1 268 ? 15.528 7.447 0.126 1.00 77.25 268 MET A C 1
ATOM 2250 O O . MET A 1 268 ? 16.680 7.723 0.434 1.00 77.25 268 MET A O 1
ATOM 2254 N N . ASP A 1 269 ? 14.642 8.322 -0.346 1.00 80.06 269 ASP A N 1
ATOM 2255 C CA . ASP A 1 269 ? 14.893 9.732 -0.607 1.00 80.06 269 ASP A CA 1
ATOM 2256 C C . ASP A 1 269 ? 13.901 10.576 0.207 1.00 80.06 269 ASP A C 1
ATOM 2258 O O . ASP A 1 269 ? 12.705 10.266 0.253 1.00 80.06 269 ASP A O 1
ATOM 2262 N N . LEU A 1 270 ? 14.405 11.622 0.861 1.00 78.31 270 LEU A N 1
ATOM 2263 C CA . LEU A 1 270 ? 13.603 12.579 1.620 1.00 78.31 270 LEU A CA 1
ATOM 2264 C C . LEU A 1 270 ? 12.698 13.411 0.711 1.00 78.31 270 LEU A C 1
ATOM 2266 O O . LEU A 1 270 ? 11.611 13.773 1.153 1.00 78.31 270 LEU A O 1
ATOM 2270 N N . ASN A 1 271 ? 13.056 13.596 -0.562 1.00 79.12 271 ASN A N 1
ATOM 2271 C CA . ASN A 1 271 ? 12.196 14.257 -1.550 1.00 79.12 271 ASN A CA 1
ATOM 2272 C C . ASN A 1 271 ? 10.859 13.527 -1.742 1.00 79.12 271 ASN A C 1
ATOM 2274 O O . ASN A 1 271 ? 9.844 14.137 -2.048 1.00 79.12 271 ASN A O 1
ATOM 2278 N N . GLN A 1 272 ? 10.824 12.206 -1.521 1.00 79.38 272 GLN A N 1
ATOM 2279 C CA . GLN A 1 272 ? 9.560 11.461 -1.540 1.00 79.38 272 GLN A CA 1
ATOM 2280 C C . GLN A 1 272 ? 8.684 11.793 -0.336 1.00 79.38 272 GLN A C 1
ATOM 2282 O O . GLN A 1 272 ? 7.504 11.494 -0.362 1.00 79.38 272 GLN A O 1
ATOM 2287 N N . THR A 1 273 ? 9.257 12.315 0.744 1.00 85.88 273 THR A N 1
ATOM 2288 C CA . THR A 1 273 ? 8.545 12.621 1.989 1.00 85.88 273 THR A CA 1
ATOM 2289 C C . THR A 1 273 ? 8.137 14.093 2.047 1.00 85.88 273 THR A C 1
ATOM 2291 O O . THR A 1 273 ? 7.087 14.380 2.611 1.00 85.88 273 THR A O 1
ATOM 2294 N N . SER A 1 274 ? 8.906 14.997 1.426 1.00 87.19 274 SER A N 1
ATOM 2295 C CA . SER A 1 274 ? 8.643 16.443 1.435 1.00 87.19 274 SER A CA 1
ATOM 2296 C C . SER A 1 274 ? 7.267 16.798 0.881 1.00 87.19 274 SER A C 1
ATOM 2298 O O . SER A 1 274 ? 6.532 17.502 1.555 1.00 87.19 274 SER A O 1
ATOM 2300 N N . ALA A 1 275 ? 6.854 16.201 -0.241 1.00 88.19 275 ALA A N 1
ATOM 2301 C CA . ALA A 1 275 ? 5.550 16.490 -0.841 1.00 88.19 275 ALA A CA 1
ATOM 2302 C C . ALA A 1 275 ? 4.369 16.246 0.126 1.00 88.19 275 ALA A C 1
ATOM 2304 O O . ALA A 1 275 ? 3.398 16.995 0.121 1.00 88.19 275 ALA A O 1
ATOM 2305 N N . TYR A 1 276 ? 4.454 15.239 1.008 1.00 91.62 276 TYR A N 1
ATOM 2306 C CA . TYR A 1 276 ? 3.421 15.009 2.031 1.00 91.62 276 TYR A CA 1
ATOM 2307 C C . TYR A 1 276 ? 3.458 16.041 3.149 1.00 91.62 276 TYR A C 1
ATOM 2309 O O . TYR A 1 276 ? 2.415 16.344 3.716 1.00 91.62 276 TYR A O 1
ATOM 2317 N N . ILE A 1 277 ? 4.650 16.529 3.497 1.00 90.56 277 ILE A N 1
ATOM 2318 C CA . ILE A 1 277 ? 4.830 17.567 4.513 1.00 90.56 277 ILE A CA 1
ATOM 2319 C C . ILE A 1 277 ? 4.247 18.881 4.008 1.00 90.56 277 ILE A C 1
ATOM 2321 O O . ILE A 1 277 ? 3.533 19.541 4.756 1.00 90.56 277 ILE A O 1
ATOM 2325 N N . ASP A 1 278 ? 4.522 19.224 2.753 1.00 90.62 278 ASP A N 1
ATOM 2326 C CA . ASP A 1 278 ? 4.027 20.446 2.126 1.00 90.62 278 ASP A CA 1
ATOM 2327 C C . ASP A 1 278 ? 2.495 20.399 2.029 1.00 90.62 278 ASP A C 1
ATOM 2329 O O . ASP A 1 278 ? 1.821 21.255 2.597 1.00 90.62 278 ASP A O 1
ATOM 2333 N N . TYR A 1 279 ? 1.939 19.307 1.485 1.00 92.75 279 TYR A N 1
ATOM 2334 C CA . TYR A 1 279 ? 0.490 19.072 1.447 1.00 92.75 279 TYR A CA 1
ATOM 2335 C C . TYR A 1 279 ? -0.164 19.149 2.836 1.00 92.75 279 TYR A C 1
ATOM 2337 O O . TYR A 1 279 ? -1.183 19.809 3.014 1.00 92.75 279 TYR A O 1
ATOM 2345 N N . ALA A 1 280 ? 0.411 18.478 3.843 1.00 93.06 280 ALA A N 1
ATOM 2346 C CA . ALA A 1 280 ? -0.183 18.425 5.179 1.00 93.06 280 ALA A CA 1
ATOM 2347 C C . ALA A 1 280 ? -0.247 19.796 5.864 1.00 93.06 280 ALA A C 1
ATOM 2349 O O . ALA A 1 280 ? -1.169 20.042 6.640 1.00 93.06 280 ALA A O 1
ATOM 2350 N N . LYS A 1 281 ? 0.736 20.663 5.589 1.00 90.75 281 LYS A N 1
ATOM 2351 C CA . LYS A 1 281 ? 0.773 22.038 6.095 1.00 90.75 281 LYS A CA 1
ATOM 2352 C C . LYS A 1 281 ? -0.228 22.934 5.379 1.00 90.75 281 LYS A C 1
ATOM 2354 O O . LYS A 1 281 ? -0.886 23.722 6.042 1.00 90.75 281 LYS A O 1
ATOM 2359 N N . GLU A 1 282 ? -0.317 22.824 4.057 1.00 92.62 282 GLU A N 1
ATOM 2360 C CA . GLU A 1 282 ? -1.196 23.666 3.238 1.00 92.62 282 GLU A CA 1
ATOM 2361 C C . GLU A 1 282 ? -2.681 23.361 3.474 1.00 92.62 282 GLU A C 1
ATOM 2363 O O . GLU A 1 282 ? -3.492 24.278 3.530 1.00 92.62 282 GLU A O 1
ATOM 2368 N N . GLU A 1 283 ? -3.030 22.088 3.663 1.00 93.19 283 GLU A N 1
ATOM 2369 C CA . GLU A 1 283 ? -4.421 21.630 3.804 1.00 93.19 283 GLU A CA 1
ATOM 2370 C C . GLU A 1 283 ? -4.848 21.417 5.272 1.00 93.19 283 GLU A C 1
ATOM 2372 O O . GLU A 1 283 ? -5.897 20.827 5.525 1.00 93.19 283 GLU A O 1
ATOM 2377 N N . GLU A 1 284 ? -4.023 21.844 6.240 1.00 91.44 284 GLU A N 1
ATOM 2378 C CA . GLU A 1 284 ? -4.273 21.728 7.692 1.00 91.44 284 GLU A CA 1
ATOM 2379 C C . GLU A 1 284 ? -4.788 20.337 8.106 1.00 91.44 284 GLU A C 1
ATOM 2381 O O . GLU A 1 284 ? -5.812 20.160 8.772 1.00 91.44 284 GLU A O 1
ATOM 2386 N N . VAL A 1 285 ? -4.076 19.307 7.651 1.00 94.31 285 VAL A N 1
ATOM 2387 C CA . VAL A 1 285 ? -4.585 17.937 7.683 1.00 94.31 285 VAL A CA 1
ATOM 2388 C C . VAL A 1 285 ? -4.670 17.398 9.112 1.00 94.31 285 VAL A C 1
ATOM 2390 O O . VAL A 1 285 ? -3.662 17.295 9.809 1.00 94.31 285 VAL A O 1
ATOM 2393 N N . ILE A 1 286 ? -5.860 16.944 9.514 1.00 95.69 286 ILE A N 1
ATOM 2394 C CA . ILE A 1 286 ? -6.083 16.266 10.799 1.00 95.69 286 ILE A CA 1
ATOM 2395 C C . ILE A 1 286 ? -5.852 14.752 10.700 1.00 95.69 286 ILE A C 1
ATOM 2397 O O . ILE A 1 286 ? -6.197 14.103 9.710 1.00 95.69 286 ILE A O 1
ATOM 2401 N N . SER A 1 287 ? -5.286 14.160 11.753 1.00 97.31 287 SER A N 1
ATOM 2402 C CA . SER A 1 287 ? -5.063 12.712 11.813 1.00 97.31 287 SER A CA 1
ATOM 2403 C C . SER A 1 287 ? -6.355 11.931 12.095 1.00 97.31 287 SER A C 1
ATOM 2405 O O . SER A 1 287 ? -7.348 12.476 12.582 1.00 97.31 287 SER A O 1
ATOM 2407 N N . LEU A 1 288 ? -6.352 10.616 11.830 1.00 97.94 288 LEU A N 1
ATOM 2408 C CA . LEU A 1 288 ? -7.475 9.746 12.207 1.00 97.94 288 LEU A CA 1
ATOM 2409 C C . LEU A 1 288 ? -7.688 9.756 13.723 1.00 97.94 288 LEU A C 1
ATOM 2411 O O . LEU A 1 288 ? -8.822 9.788 14.185 1.00 97.94 288 LEU A O 1
ATOM 2415 N N . GLU A 1 289 ? -6.596 9.737 14.481 1.00 97.19 289 GLU A N 1
ATOM 2416 C CA . GLU A 1 289 ? -6.603 9.772 15.939 1.00 97.19 289 GLU A CA 1
ATOM 2417 C C . GLU A 1 289 ? -7.230 11.065 16.477 1.00 97.19 289 GLU A C 1
ATOM 2419 O O . GLU A 1 289 ? -8.062 11.011 17.384 1.0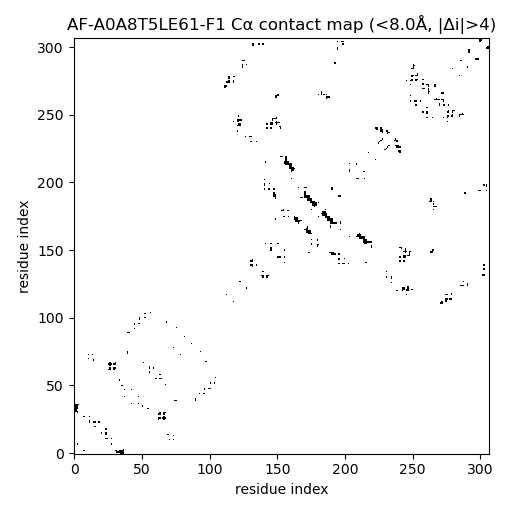0 97.19 289 GLU A O 1
ATOM 2424 N N . GLN A 1 290 ? -6.882 12.211 15.886 1.00 97.31 290 GLN A N 1
ATOM 2425 C CA . GLN A 1 290 ? -7.485 13.498 16.221 1.00 97.31 290 GLN A CA 1
ATOM 2426 C C . GLN A 1 290 ? -8.977 13.519 15.874 1.00 97.31 290 GLN A C 1
ATOM 2428 O O . GLN A 1 290 ? -9.794 13.824 16.739 1.00 97.31 290 GLN A O 1
ATOM 2433 N N . TYR A 1 291 ? -9.344 13.102 14.659 1.00 98.12 291 TYR A N 1
ATOM 2434 C CA . TYR A 1 291 ? -10.740 13.043 14.225 1.00 98.12 291 TYR A CA 1
ATOM 2435 C C . TYR A 1 291 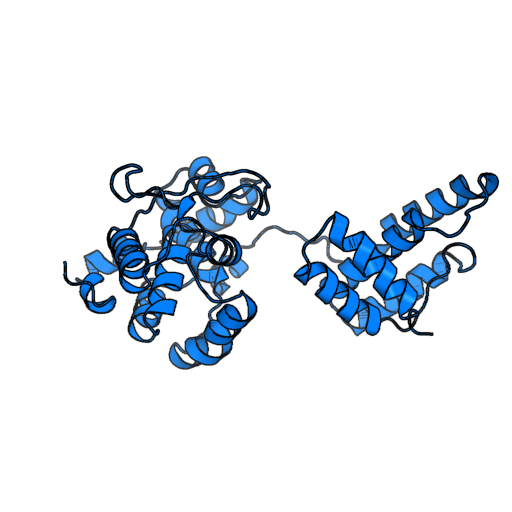? -11.601 12.154 15.131 1.00 98.12 291 TYR A C 1
ATOM 2437 O O . TYR A 1 291 ? -12.710 12.532 15.499 1.00 98.12 291 TYR A O 1
ATOM 2445 N N . ILE A 1 292 ? -11.084 10.984 15.521 1.00 97.94 292 ILE A N 1
ATOM 2446 C CA . ILE A 1 292 ? -11.753 10.069 16.452 1.00 97.94 292 ILE A CA 1
ATOM 2447 C C . ILE A 1 292 ? -12.025 10.758 17.790 1.00 97.94 292 ILE A C 1
ATOM 2449 O O . ILE A 1 292 ? -13.141 10.671 18.297 1.00 97.94 292 ILE A O 1
ATOM 2453 N N . LYS A 1 293 ? -11.025 11.457 18.339 1.00 97.19 293 LYS A N 1
ATOM 2454 C CA . LYS A 1 293 ? -11.139 12.168 19.616 1.00 97.19 293 LYS A CA 1
ATOM 2455 C C . LYS A 1 293 ? -12.138 13.326 19.545 1.00 97.19 293 LYS A C 1
ATOM 2457 O O . LYS A 1 293 ? -12.930 13.493 20.461 1.00 97.19 293 LYS A O 1
ATOM 2462 N N . GLU A 1 294 ? -12.096 14.121 18.480 1.00 97.69 294 GLU A N 1
ATOM 2463 C CA . GLU A 1 294 ? -12.965 15.294 18.299 1.00 97.69 294 GLU A CA 1
ATOM 2464 C C . GLU A 1 294 ? -14.433 14.925 18.061 1.00 97.69 294 GLU A C 1
ATOM 2466 O O . GLU A 1 294 ? -15.321 15.708 18.385 1.00 97.69 294 GLU A O 1
ATOM 2471 N N . ASN A 1 295 ? -14.691 13.737 17.510 1.00 98.06 295 ASN A N 1
ATOM 2472 C CA . ASN A 1 295 ? -16.035 13.270 17.163 1.00 98.06 295 ASN A CA 1
ATOM 2473 C C . ASN A 1 295 ? -16.546 12.157 18.096 1.00 98.06 295 ASN A C 1
ATOM 2475 O O . ASN A 1 295 ? -17.535 11.510 17.762 1.00 98.06 295 ASN A O 1
ATOM 2479 N N . ASP A 1 296 ? -15.856 11.908 19.216 1.00 97.19 296 ASP A N 1
ATOM 2480 C CA . ASP A 1 296 ? -16.186 10.876 20.213 1.00 97.19 296 ASP A CA 1
ATOM 2481 C C . ASP A 1 296 ? -16.479 9.491 19.594 1.00 97.19 296 ASP A C 1
ATOM 2483 O O . ASP A 1 296 ? -17.450 8.803 19.906 1.00 97.19 296 ASP A O 1
ATOM 2487 N N . ILE A 1 297 ? -15.649 9.084 18.628 1.00 97.50 297 ILE A N 1
ATOM 2488 C CA . ILE A 1 297 ? -15.851 7.831 17.894 1.00 97.50 297 ILE A CA 1
ATOM 2489 C C . ILE A 1 297 ? -15.250 6.665 18.681 1.00 97.50 297 ILE A C 1
ATOM 2491 O O . ILE A 1 297 ? -14.036 6.566 18.848 1.00 97.50 297 ILE A O 1
ATOM 2495 N N . ASN A 1 298 ? -16.071 5.685 19.055 1.00 97.19 298 ASN A N 1
ATOM 2496 C CA . ASN A 1 298 ? -15.563 4.440 19.622 1.00 97.19 298 ASN A CA 1
ATOM 2497 C C . ASN A 1 298 ? -15.029 3.506 18.517 1.00 97.19 298 ASN A C 1
ATOM 2499 O O . ASN A 1 298 ? -15.761 2.716 17.914 1.00 97.19 298 ASN A O 1
ATOM 2503 N N . LEU A 1 299 ? -13.725 3.591 18.237 1.00 97.38 299 LEU A N 1
ATOM 2504 C CA . LEU A 1 299 ? -13.084 2.747 17.224 1.00 97.38 299 LEU A CA 1
ATOM 2505 C C . LEU A 1 299 ? -13.165 1.254 17.579 1.00 97.38 299 LEU A C 1
ATOM 2507 O O . LEU A 1 299 ? -13.311 0.416 16.688 1.00 97.38 299 LEU A O 1
ATOM 2511 N N . SER A 1 300 ? -13.118 0.911 18.865 1.00 97.25 300 SER A N 1
ATOM 2512 C CA . SER A 1 300 ? -13.213 -0.480 19.316 1.00 97.25 300 SER A CA 1
ATOM 2513 C C . SER A 1 300 ? -14.582 -1.086 19.029 1.00 97.25 300 SER A C 1
ATOM 2515 O O . SER A 1 300 ? -14.650 -2.213 18.539 1.00 97.25 300 SER A O 1
ATOM 2517 N N . GLU A 1 301 ? -15.657 -0.319 19.207 1.00 96.94 301 GLU A N 1
ATOM 2518 C CA . GLU A 1 301 ? -17.014 -0.730 18.835 1.00 96.94 301 GLU A CA 1
ATOM 2519 C C . GLU A 1 301 ? -17.133 -0.990 17.325 1.00 96.94 301 GLU A C 1
ATOM 2521 O O . GLU A 1 301 ? -17.582 -2.062 16.912 1.00 96.94 301 GLU A O 1
ATOM 2526 N N . ILE A 1 302 ? -16.629 -0.075 16.484 1.00 97.25 302 ILE A N 1
ATOM 2527 C CA . ILE A 1 302 ? -16.609 -0.243 15.015 1.00 97.25 302 ILE A CA 1
ATOM 2528 C C . ILE A 1 302 ? -15.889 -1.540 14.616 1.00 97.25 302 ILE A C 1
ATOM 2530 O O . ILE A 1 302 ? -16.304 -2.269 13.705 1.00 97.25 302 ILE A O 1
ATOM 2534 N N . LEU A 1 303 ? -14.794 -1.845 15.308 1.00 97.25 303 LEU A N 1
ATOM 2535 C CA . LEU A 1 303 ? -13.981 -3.029 15.065 1.00 97.25 303 LEU A CA 1
ATOM 2536 C C . LEU A 1 303 ? -14.531 -4.285 15.755 1.00 97.25 303 LEU A C 1
ATOM 2538 O O . LEU A 1 303 ? -14.051 -5.387 15.474 1.00 97.25 303 LEU A O 1
ATOM 2542 N N . GLY A 1 304 ? -15.589 -4.179 16.564 1.00 95.00 304 GLY A N 1
ATOM 2543 C CA . GLY A 1 304 ? -16.131 -5.284 17.358 1.00 95.00 304 GLY A CA 1
ATOM 2544 C C . GLY A 1 304 ? -15.092 -5.871 18.315 1.00 95.00 304 GLY A C 1
ATOM 2545 O O . GLY A 1 304 ? -14.978 -7.093 18.436 1.00 95.00 304 GLY A O 1
ATOM 2546 N N . LEU A 1 305 ? -14.266 -5.007 18.904 1.00 91.94 305 LEU A N 1
ATOM 2547 C CA . LEU A 1 305 ? -13.308 -5.355 19.941 1.00 91.94 305 LEU A CA 1
ATOM 2548 C C . LEU A 1 305 ? -13.998 -5.173 21.292 1.00 91.94 305 LEU A C 1
ATOM 2550 O O . LEU A 1 305 ? -14.369 -4.061 21.654 1.00 91.94 305 LEU A O 1
ATOM 2554 N N . ASN A 1 306 ? -14.154 -6.267 22.032 1.00 75.75 306 ASN A N 1
ATOM 2555 C CA . ASN A 1 306 ? -14.541 -6.204 23.437 1.00 75.75 306 ASN A CA 1
ATOM 2556 C C . ASN A 1 306 ? -13.276 -5.832 24.219 1.00 75.75 306 ASN A C 1
ATOM 2558 O O . ASN A 1 306 ? -12.450 -6.711 24.480 1.00 75.75 306 ASN A O 1
ATOM 2562 N N . MET A 1 307 ? -13.079 -4.539 24.476 1.00 58.94 307 MET A N 1
ATOM 2563 C CA . MET A 1 307 ? -12.056 -4.045 25.402 1.00 58.94 307 MET A CA 1
ATOM 2564 C C . MET A 1 307 ? -12.670 -3.786 26.769 1.00 58.94 307 MET A C 1
ATOM 2566 O O . MET A 1 307 ? -13.841 -3.350 26.805 1.00 58.94 307 MET A O 1
#

pLDDT: mean 87.21, std 12.73, range [42.72, 98.62]

Nearest PDB structures (foldseek):
  3crx-assembly1_A  TM=5.858E-01  e=5.722E-06  Punavirus P1
  6w2q-assembly1_A  TM=2.587E-01  e=9.889E+00  synthetic construct

Foldseek 3Di:
DAADPVLLVLLLVVVVVPDPNVLSVLLSVLSRVQRDDDDLVPDDLVRLLVSLLVSCVVPVDPSNLVSSLSSLVSCLVVPDCDPPVCNVVSVVSNVVSVVNSAVNVPDPPPVFQALVNLVQLAAALVLLLLLLLPDDLLVVLLLQLCLQLLEASQQLQQFFQLQWQCPDPPQTWGWRALVRDPLSDIDTRGGPDNVNSLSLVCQCVVVVGDRGDRSHPDDQVVQQCCQAPPRCVSSVHRHGSNSSSSNNLLQCLVPDDQVRSCRSNVPPDSSNSVSSNVSSVVVVGHHSVRVCVVVVPDPCVSSVHPD

Sequence (307 aa):
MPIPKERLEAFRKWILKHRRERTAKAYITQLKKFDFDISLLNTPTKEILDSVNHTLKEEGSNAMLSAVKKYVIFLYEQGENIPKDRNTEILEKMRHVKKNFYLLVGEEKDTKLEHEDIKSMYLSPKTIIDMLKISPKEYQLLILIVYDLGCRVGEFLENWVANYKREYKKYGALEIPGKISKSKKTRVPRFLIPESRTLLDKWIFDKKLKPKDAIFPYNYDKTYRYFRYSLSPKIGIQVRPHWLRHTRITHLAPEMEGLLLGKRSGHMDLNQTSAYIDYAKEEEVISLEQYIKENDINLSEILGLNM

Mean predicted aligned error: 9.03 Å

Secondary structure (DSSP, 8-state):
-PPPHHHHHHHHHHHHTTS-HHHHHHHHHHHTT------TTTS-HHHHHHHHHHHHHHH--HHHHHHHHHHHHHHHHT-TT--GGGHHHHHHHHHHHHHHTTSSS------SPPHHHHHHH---HHHHHHHHHHS-HHHHHHHHHHHHHT--HHHHHT-BGGGEETTSTTT-EE-B-TTTSTTS--B-PBP-SHHHHHHHHHHHHHTT--TTSBSS---HHHHHHIIIIIIHHHHTS---TTHHHHHHHHHHTTTS-HHHHHHHHT-SSTHHHHHHHHHHHHTTPPPHHHHHHHTT--HHHHHT---